Protein AF-A0A5B7J4C4-F1 (afdb_monomer_lite)

pLDDT: mean 91.64, std 13.77, range [42.47, 98.81]

Radius of gyration: 20.91 Å; chains: 1; bounding box: 54×43×61 Å

Secondary structure (DSSP, 8-state):
-GGG--S-HHHHHHHHHHHTT--PPPB---GGGS-GGGGGG--SB--S-HHHHHHHHHHHHHHHHHHHT-SEEEEEE-SPPPPPPP--TTTTSSHHHHHHHHHTT-TT--HHHHHHHHHHHHTT-EE------TT------EE-EEEEEE-SSS----HHHHHHHHHHT--EE-SS---SHHHHHHHHHHHHHHTT-------------SHHHHHHTSHHHHHHHHHH-

InterPro domains:
  IPR002587 Myo-inositol-1-phosphate synthase [PF07994] (1-128)
  IPR002587 Myo-inositol-1-phosphate synthase [PF07994] (141-179)
  IPR002587 Myo-inositol-1-phosphate synthase [PIRSF015578] (1-228)
  IPR002587 Myo-inositol-1-phosphate synthase [PTHR11510] (1-228)
  IPR013021 Myo-inositol-1-phosphate synthase, GAPDH-like [PF01658] (180-228)
  IPR036291 NAD(P)-binding domain superfamily [SSF51735] (1-179)

Sequence (229 aa):
MKRAKVLDYNLQVQLEPYMREIKPRPSIYFPEFIAANQADRADNVLQGTKQELVDKIRADIQDFKTTSGVDKVVVLWTANTERYTEVTEEVNGSMDALLASIKRNEKEISPSTLFAVASILEGQQAITTTTTTSTTSNTHPVFLQVTYINGSPQNTFVPGVIELAQKKKVYIAGDDFKSGQTKLKSVLVDFLVSAGIKPRSLVSYNHLGNNDGKNLNAPQTFRSKEVSE

Organism: Portunus trituberculatus (NCBI:txid210409)

Structure (mmCIF, N/CA/C/O backbone):
data_AF-A0A5B7J4C4-F1
#
_entry.id   AF-A0A5B7J4C4-F1
#
loop_
_atom_site.group_PDB
_atom_site.id
_atom_site.type_symbol
_atom_site.label_atom_id
_atom_site.label_alt_id
_atom_site.label_comp_id
_atom_site.label_asym_id
_atom_site.label_entity_id
_atom_site.label_seq_id
_atom_site.pdbx_PDB_ins_code
_atom_site.Cartn_x
_atom_site.Cartn_y
_atom_site.Cartn_z
_atom_site.occupancy
_atom_site.B_iso_or_equiv
_atom_site.auth_seq_id
_atom_site.auth_comp_id
_atom_site.auth_asym_id
_atom_site.auth_atom_id
_atom_site.pdbx_PDB_model_num
ATOM 1 N N . MET A 1 1 ? -15.042 -8.954 -9.109 1.00 95.00 1 MET A N 1
ATOM 2 C CA . MET A 1 1 ? -14.389 -9.741 -10.187 1.00 95.00 1 MET A CA 1
ATOM 3 C C . MET A 1 1 ? -14.638 -9.165 -11.584 1.00 95.00 1 MET A C 1
ATOM 5 O O . MET A 1 1 ? -13.661 -8.801 -12.222 1.00 95.00 1 MET A O 1
ATOM 9 N N . LYS A 1 2 ? -15.896 -8.976 -12.025 1.00 96.12 2 LYS A N 1
ATOM 10 C CA . LYS A 1 2 ? -16.260 -8.457 -13.369 1.00 96.12 2 LYS A CA 1
ATOM 11 C C . LYS A 1 2 ? -15.443 -7.246 -13.847 1.00 96.12 2 LYS A C 1
ATOM 13 O O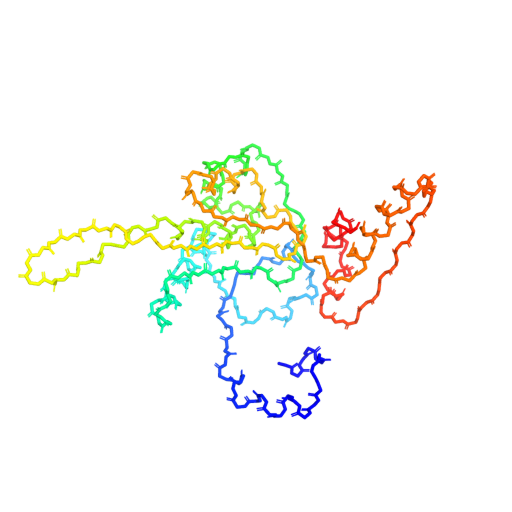 . LYS A 1 2 ? -14.892 -7.269 -14.941 1.00 96.12 2 LYS A O 1
ATOM 18 N N . ARG A 1 3 ? -15.297 -6.217 -13.000 1.00 96.25 3 ARG A N 1
ATOM 19 C CA . ARG A 1 3 ? -14.513 -5.001 -13.300 1.00 96.25 3 ARG A CA 1
ATOM 20 C C . ARG A 1 3 ? -13.039 -5.282 -13.618 1.00 96.25 3 ARG A C 1
ATOM 22 O O . ARG A 1 3 ? -12.462 -4.577 -14.433 1.00 96.25 3 ARG A O 1
ATOM 29 N N . ALA A 1 4 ? -12.435 -6.277 -12.967 1.00 96.69 4 ALA A N 1
ATOM 30 C CA . ALA A 1 4 ? -11.006 -6.560 -13.084 1.00 96.69 4 ALA A CA 1
ATOM 31 C C . ALA A 1 4 ? -10.648 -7.324 -14.368 1.00 96.69 4 ALA A C 1
ATOM 33 O O . ALA A 1 4 ? -9.517 -7.212 -14.822 1.00 96.69 4 ALA A O 1
ATOM 34 N N . LYS A 1 5 ? -11.596 -8.082 -14.947 1.00 97.12 5 LYS A N 1
ATOM 35 C CA . LYS A 1 5 ? -11.402 -8.880 -16.174 1.00 97.12 5 LYS A CA 1
ATOM 36 C C . LYS A 1 5 ? -10.162 -9.798 -16.140 1.00 97.12 5 LYS A C 1
ATOM 38 O O . LYS A 1 5 ? -9.494 -9.969 -17.149 1.00 97.12 5 LYS A O 1
ATOM 43 N N . VAL A 1 6 ? -9.861 -10.370 -14.971 1.00 97.38 6 VAL A N 1
ATOM 44 C CA . VAL A 1 6 ? -8.716 -11.281 -14.775 1.00 97.38 6 VAL A CA 1
ATOM 45 C C . VAL A 1 6 ? -9.118 -12.743 -14.962 1.00 97.38 6 VAL A C 1
ATOM 47 O O . VAL A 1 6 ? -8.427 -13.495 -15.634 1.00 97.38 6 VAL A O 1
ATOM 50 N N . LEU A 1 7 ? -10.230 -13.153 -14.350 1.00 97.69 7 LEU A N 1
ATOM 51 C CA . LEU A 1 7 ? -10.692 -14.540 -14.377 1.00 97.69 7 LEU A CA 1
ATOM 52 C C . LEU A 1 7 ? -11.563 -14.807 -15.603 1.00 97.69 7 LEU A C 1
ATOM 54 O O . LEU A 1 7 ? -12.324 -13.927 -16.020 1.00 97.69 7 LEU A O 1
ATOM 58 N N . ASP A 1 8 ? -11.513 -16.042 -16.103 1.00 97.81 8 ASP A N 1
ATOM 59 C CA . ASP A 1 8 ? -12.441 -16.531 -17.124 1.00 97.81 8 ASP A CA 1
ATOM 60 C C . ASP A 1 8 ? -13.906 -16.337 -16.696 1.00 97.81 8 ASP A C 1
AT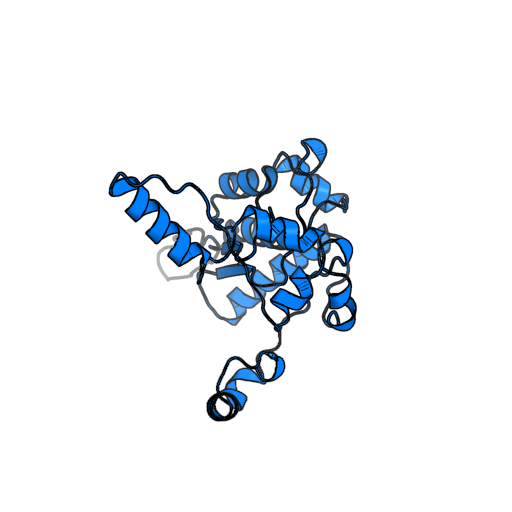OM 62 O O . ASP A 1 8 ? -14.240 -16.384 -15.507 1.00 97.81 8 ASP A O 1
ATOM 66 N N . TYR A 1 9 ? -14.789 -16.113 -17.670 1.00 97.94 9 TYR A N 1
ATOM 67 C CA . TYR A 1 9 ? -16.202 -15.853 -17.412 1.00 97.94 9 TYR A CA 1
ATOM 68 C C . TYR A 1 9 ? -16.878 -16.984 -16.628 1.00 97.94 9 TYR A C 1
ATOM 70 O O . TYR A 1 9 ? -17.575 -16.707 -15.649 1.00 97.94 9 TYR A O 1
ATOM 78 N N . ASN A 1 10 ? -16.639 -18.246 -16.995 1.00 98.19 10 ASN A N 1
ATOM 79 C CA . ASN A 1 10 ? -17.283 -19.382 -16.335 1.00 98.19 10 ASN A CA 1
ATOM 80 C C . ASN A 1 10 ? -16.836 -19.496 -14.877 1.00 98.19 10 ASN A C 1
ATOM 82 O O . ASN A 1 10 ? -17.653 -19.763 -13.997 1.00 98.19 10 ASN A O 1
ATOM 86 N N . LEU A 1 11 ? -15.561 -19.207 -14.600 1.00 98.38 11 LEU A N 1
ATOM 87 C CA . LEU A 1 11 ? -15.058 -19.157 -13.231 1.00 98.38 11 LEU A CA 1
ATOM 88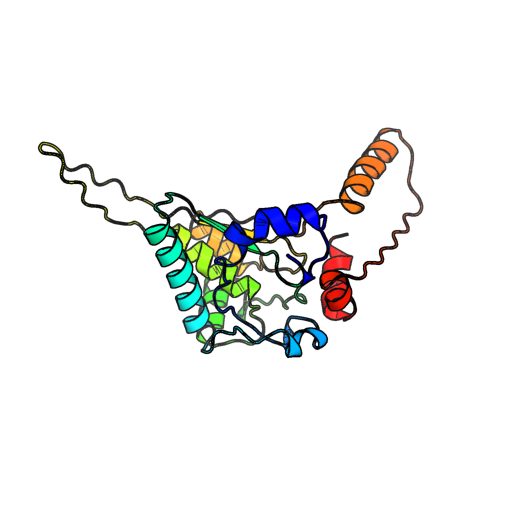 C C . LEU A 1 11 ? -15.697 -18.009 -12.436 1.00 98.38 11 LEU A C 1
ATOM 90 O O . LEU A 1 11 ? -16.037 -18.185 -11.269 1.00 98.38 11 LEU A O 1
ATOM 94 N N . GLN A 1 12 ? -15.926 -16.845 -13.054 1.00 98.25 12 GLN A N 1
ATOM 95 C CA . GLN A 1 12 ? -16.645 -15.752 -12.388 1.00 98.25 12 GLN A CA 1
ATOM 96 C C . GLN A 1 12 ? -18.084 -16.133 -12.022 1.00 98.25 12 GLN A C 1
ATOM 98 O O . GLN A 1 12 ? -18.548 -15.713 -10.965 1.00 98.25 12 GLN A O 1
ATOM 103 N N . VAL A 1 13 ? -18.777 -16.907 -12.868 1.00 98.00 13 VAL A N 1
ATOM 104 C CA . VAL A 1 13 ? -20.132 -17.412 -12.582 1.00 98.00 13 VAL A CA 1
ATOM 105 C C . VAL A 1 13 ? -20.106 -18.375 -11.398 1.00 98.00 13 VAL A C 1
ATOM 107 O O . VAL A 1 13 ? -20.895 -18.220 -10.473 1.00 98.00 13 VAL A O 1
ATOM 110 N N . GLN A 1 14 ? -19.161 -19.318 -11.385 1.00 98.31 14 GLN A N 1
ATOM 111 C CA . GLN A 1 14 ? -19.015 -20.282 -10.288 1.00 98.31 14 GLN A CA 1
ATOM 112 C C . GLN A 1 14 ? -18.680 -19.608 -8.949 1.00 98.31 14 GLN A C 1
ATOM 114 O O . GLN A 1 14 ? -19.158 -20.040 -7.904 1.00 98.31 14 GLN A O 1
ATOM 119 N N . LEU A 1 15 ? -17.877 -18.539 -8.972 1.00 98.06 15 LEU A N 1
ATOM 120 C CA . LEU A 1 15 ? -17.461 -17.816 -7.768 1.00 98.06 15 LEU A CA 1
ATOM 121 C C . LEU A 1 15 ? -18.455 -16.735 -7.312 1.00 98.06 15 LEU A C 1
ATOM 123 O O . LEU A 1 15 ? -18.284 -16.182 -6.225 1.00 98.06 15 LEU A O 1
ATOM 127 N N . GLU A 1 16 ? -19.474 -16.403 -8.109 1.00 97.38 16 GLU A N 1
ATOM 128 C CA . GLU A 1 16 ? -20.438 -15.340 -7.785 1.00 97.38 16 GLU A CA 1
ATOM 129 C C . GLU A 1 16 ? -21.107 -15.524 -6.411 1.00 97.38 16 GLU A C 1
ATOM 131 O O . GLU A 1 16 ? -21.051 -14.564 -5.629 1.00 97.38 16 GLU A O 1
ATOM 136 N N . PRO A 1 17 ? -21.614 -16.723 -6.044 1.00 97.88 17 PRO A N 1
ATOM 137 C CA . PRO A 1 17 ? -22.318 -16.911 -4.776 1.00 97.88 17 PRO A CA 1
ATOM 138 C C . PRO A 1 17 ? -21.431 -16.659 -3.552 1.00 97.88 17 PRO A C 1
ATOM 140 O O . PRO A 1 17 ? -21.921 -16.233 -2.512 1.00 97.88 17 PRO A O 1
ATOM 143 N N . TYR A 1 18 ? -20.123 -16.893 -3.684 1.00 97.06 18 TYR A N 1
ATOM 144 C CA . TYR A 1 18 ? -19.148 -16.731 -2.605 1.00 97.06 18 TYR A CA 1
ATOM 145 C C . TYR A 1 18 ? -18.626 -15.296 -2.495 1.00 97.06 18 TYR A C 1
ATOM 147 O O . TYR A 1 18 ? -18.287 -14.833 -1.410 1.00 97.06 18 TYR A O 1
ATOM 155 N N . MET A 1 19 ? -18.540 -14.581 -3.619 1.00 97.12 19 MET A N 1
ATOM 156 C CA . MET A 1 19 ? -17.857 -13.285 -3.689 1.00 97.12 19 MET A CA 1
ATOM 157 C C . MET A 1 19 ? -18.802 -12.094 -3.534 1.00 97.12 19 MET A C 1
ATOM 159 O O . MET A 1 19 ? -18.344 -11.006 -3.187 1.00 97.12 19 MET A O 1
ATOM 163 N N . ARG A 1 20 ? -20.104 -12.260 -3.806 1.00 95.81 20 ARG A N 1
ATOM 164 C CA . ARG A 1 20 ? -21.078 -11.153 -3.766 1.00 95.81 20 ARG A CA 1
ATOM 165 C C . ARG A 1 20 ? -21.291 -10.573 -2.362 1.00 95.81 20 ARG A C 1
ATOM 167 O O . ARG A 1 20 ? -21.568 -9.383 -2.234 1.00 95.81 20 ARG A O 1
ATOM 174 N N . GLU A 1 21 ? -21.125 -11.401 -1.331 1.00 95.88 21 GLU A N 1
ATOM 175 C CA . GLU A 1 21 ? -21.291 -11.001 0.073 1.00 95.88 21 GLU A CA 1
ATOM 176 C C . GLU A 1 21 ? -20.038 -10.302 0.630 1.00 95.88 21 GLU A C 1
ATOM 178 O O . GLU A 1 21 ? -20.107 -9.591 1.631 1.00 95.88 21 GLU A O 1
ATOM 183 N N . ILE A 1 22 ? -18.885 -10.449 -0.035 1.00 95.81 22 ILE A N 1
ATOM 184 C CA . ILE A 1 22 ? -17.617 -9.860 0.405 1.00 95.81 22 ILE A CA 1
ATOM 185 C C . ILE A 1 22 ? -17.563 -8.396 -0.039 1.00 95.81 22 ILE A C 1
ATOM 187 O O . ILE A 1 22 ? -17.181 -8.069 -1.167 1.00 95.81 22 ILE A O 1
ATOM 191 N N . LYS A 1 23 ? -17.944 -7.497 0.871 1.00 96.50 23 LYS A N 1
ATOM 192 C CA . LYS A 1 23 ? -17.933 -6.046 0.652 1.00 96.50 23 LYS A CA 1
ATOM 193 C C . LYS A 1 23 ? -16.756 -5.394 1.388 1.00 96.50 23 LYS A C 1
ATOM 195 O O . LYS A 1 23 ? -16.613 -5.613 2.590 1.00 96.50 23 LYS A O 1
ATOM 200 N N . PRO A 1 24 ? -15.917 -4.591 0.706 1.00 97.69 24 PRO A N 1
ATOM 201 C CA . PRO A 1 24 ? -14.853 -3.843 1.369 1.00 97.69 24 PRO A CA 1
ATOM 202 C C . PRO A 1 24 ? -15.406 -2.856 2.401 1.00 97.69 24 PRO A C 1
ATOM 204 O O . PRO A 1 24 ? -16.414 -2.190 2.149 1.00 97.69 24 PRO A O 1
ATOM 207 N N . ARG A 1 25 ? -14.708 -2.715 3.530 1.00 97.88 25 ARG A N 1
ATOM 208 C CA . ARG A 1 25 ? -14.964 -1.632 4.488 1.00 97.88 25 ARG A CA 1
ATOM 209 C C . ARG A 1 25 ? -14.646 -0.267 3.859 1.00 97.88 25 ARG A C 1
ATOM 211 O O . ARG A 1 25 ? -13.824 -0.218 2.936 1.00 97.88 25 ARG A O 1
ATOM 218 N N . PRO A 1 26 ? -15.272 0.824 4.336 1.00 98.44 26 PRO A N 1
ATOM 219 C CA . PRO A 1 26 ? -14.847 2.173 3.982 1.00 98.44 26 PRO A CA 1
ATOM 220 C C . PRO A 1 26 ? -13.360 2.377 4.292 1.00 98.44 26 PRO A C 1
ATOM 222 O O . PRO A 1 26 ? -12.840 1.798 5.243 1.00 98.44 26 PRO A O 1
ATOM 225 N N . SER A 1 27 ? -12.669 3.185 3.489 1.00 98.50 27 SER A N 1
ATOM 226 C CA . SER A 1 27 ? -11.219 3.377 3.614 1.00 98.50 27 SER A CA 1
ATOM 227 C C . SER A 1 27 ? -10.817 4.848 3.643 1.00 98.50 27 SER A C 1
ATOM 229 O O . SER A 1 27 ? -11.630 5.742 3.421 1.00 98.50 27 SER A O 1
ATOM 231 N N . ILE A 1 28 ? -9.546 5.103 3.936 1.00 98.56 28 ILE A N 1
ATOM 232 C CA . ILE A 1 28 ? -8.968 6.445 3.958 1.00 98.56 28 ILE A CA 1
ATOM 233 C C . ILE A 1 28 ? -8.701 6.886 2.517 1.00 98.56 28 ILE A C 1
ATOM 235 O O . ILE A 1 28 ? -8.057 6.165 1.755 1.00 98.56 28 ILE A O 1
ATOM 239 N N . TYR A 1 29 ? -9.159 8.082 2.153 1.00 98.25 29 TYR A N 1
ATOM 240 C CA . TYR A 1 29 ? -8.915 8.661 0.836 1.00 98.25 29 TYR A CA 1
ATOM 241 C C . TYR A 1 29 ? -8.410 10.096 0.962 1.00 98.25 29 TYR A C 1
ATOM 243 O O . TYR A 1 29 ? -9.155 10.988 1.361 1.00 98.25 29 TYR A O 1
ATOM 251 N N . PHE A 1 30 ? -7.146 10.301 0.589 1.00 98.12 30 PHE A N 1
ATOM 252 C CA . PHE A 1 30 ? -6.518 11.614 0.449 1.00 98.12 30 PHE A CA 1
ATOM 253 C C . PHE A 1 30 ? -6.198 11.831 -1.042 1.00 98.12 30 PHE A C 1
ATOM 255 O O . PHE A 1 30 ? -5.289 11.174 -1.564 1.00 98.12 30 PHE A O 1
ATOM 262 N N . PRO A 1 31 ? -6.971 12.671 -1.763 1.00 96.56 31 PRO A N 1
ATOM 263 C CA . PRO A 1 31 ? -6.853 12.836 -3.214 1.00 96.56 31 PRO A CA 1
ATOM 264 C C . PRO A 1 31 ? -5.444 13.188 -3.696 1.00 96.56 31 PRO A C 1
ATOM 266 O O . PRO A 1 31 ? -5.048 12.781 -4.783 1.00 96.56 31 PRO A O 1
ATOM 269 N N . GLU A 1 32 ? -4.682 13.919 -2.886 1.00 96.19 32 GLU A N 1
ATOM 270 C CA . GLU A 1 32 ? -3.338 14.406 -3.188 1.00 96.19 32 GLU A CA 1
ATOM 271 C C . GLU A 1 32 ? -2.256 13.316 -3.216 1.00 96.19 32 GLU A C 1
ATOM 273 O O . GLU A 1 32 ? -1.126 13.595 -3.622 1.00 96.19 32 GLU A O 1
ATOM 278 N N . PHE A 1 33 ? -2.568 12.093 -2.771 1.00 97.44 33 PHE A N 1
ATOM 279 C CA . PHE A 1 33 ? -1.610 10.986 -2.747 1.00 97.44 33 PHE A CA 1
ATOM 280 C C . PHE A 1 33 ? -1.696 10.066 -3.962 1.00 97.44 33 PHE A C 1
ATOM 282 O O . PHE A 1 33 ? -0.737 9.349 -4.224 1.00 97.44 33 PHE A O 1
ATOM 289 N N . ILE A 1 34 ? -2.790 10.089 -4.725 1.00 96.62 34 ILE A N 1
ATOM 290 C CA . ILE A 1 34 ? -2.989 9.213 -5.889 1.00 96.62 34 ILE A CA 1
ATOM 291 C C . ILE A 1 34 ? -3.378 10.024 -7.129 1.00 96.62 34 ILE A C 1
ATOM 293 O O . ILE A 1 34 ? -3.547 11.239 -7.079 1.00 96.62 34 ILE A O 1
ATOM 297 N N . ALA A 1 35 ? -3.525 9.363 -8.277 1.00 94.88 35 ALA A N 1
ATOM 298 C CA . ALA A 1 35 ? -3.934 10.051 -9.493 1.00 94.88 35 ALA A CA 1
ATOM 299 C C . ALA A 1 35 ? -5.345 10.660 -9.356 1.00 94.88 35 ALA A C 1
ATOM 301 O O . ALA A 1 35 ? -6.293 9.981 -8.961 1.00 94.88 35 ALA A O 1
ATOM 302 N N . ALA A 1 36 ? -5.521 11.915 -9.787 1.00 92.88 36 ALA A N 1
ATOM 303 C CA . ALA A 1 36 ? -6.816 12.611 -9.744 1.00 92.88 36 ALA A CA 1
ATOM 304 C C . ALA A 1 36 ? -7.942 11.857 -10.484 1.00 92.88 36 ALA A C 1
ATOM 306 O O . ALA A 1 36 ? -9.113 11.957 -10.134 1.00 92.88 36 ALA A O 1
ATOM 307 N N . ASN A 1 37 ? -7.586 11.026 -11.469 1.00 91.56 37 ASN A N 1
ATOM 308 C CA . ASN A 1 37 ? -8.514 10.185 -12.232 1.00 91.56 37 ASN A CA 1
ATOM 309 C C . ASN A 1 37 ? -9.136 9.013 -11.435 1.00 91.56 37 ASN A C 1
ATOM 311 O O . ASN A 1 37 ? -9.863 8.196 -12.016 1.00 91.56 37 ASN A O 1
ATOM 315 N N . GLN A 1 38 ? -8.827 8.916 -10.137 1.00 94.94 38 GLN A N 1
ATOM 316 C CA . GLN A 1 38 ? -9.433 7.987 -9.186 1.00 94.94 38 GLN A CA 1
ATOM 317 C C . GLN A 1 38 ? -10.612 8.604 -8.411 1.00 94.94 38 GLN A C 1
ATOM 319 O O . GLN A 1 38 ? -11.317 7.854 -7.742 1.00 94.94 38 GLN A O 1
ATOM 324 N N . ALA A 1 39 ? -10.854 9.919 -8.509 1.00 93.75 39 ALA A N 1
ATOM 325 C CA . ALA A 1 39 ? -11.886 10.618 -7.733 1.00 93.75 39 ALA A CA 1
ATOM 326 C C . ALA A 1 39 ? -13.284 9.991 -7.885 1.00 93.75 39 ALA A C 1
ATOM 328 O O . ALA A 1 39 ? -13.915 9.654 -6.888 1.00 93.75 39 ALA A O 1
ATOM 329 N N . ASP A 1 40 ? -13.714 9.707 -9.120 1.00 95.06 40 ASP A N 1
ATOM 330 C CA . ASP A 1 40 ? -15.034 9.114 -9.407 1.00 95.06 40 ASP A CA 1
ATOM 331 C C . ASP A 1 40 ? -15.225 7.704 -8.817 1.00 95.06 40 ASP A C 1
ATOM 333 O O . ASP A 1 40 ? -16.332 7.171 -8.803 1.00 95.06 40 ASP A O 1
ATOM 337 N N . ARG A 1 41 ? -14.139 7.056 -8.372 1.00 95.56 41 ARG A N 1
ATOM 338 C CA . ARG A 1 41 ? -14.168 5.722 -7.759 1.00 95.56 41 ARG A CA 1
ATOM 339 C C . ARG A 1 41 ? -14.312 5.776 -6.234 1.00 95.56 41 ARG A C 1
ATOM 341 O O . ARG A 1 41 ? -14.597 4.742 -5.633 1.00 95.56 41 ARG A O 1
ATOM 348 N N . ALA A 1 42 ? -14.067 6.922 -5.606 1.00 95.94 42 ALA A N 1
ATOM 349 C CA . ALA A 1 42 ? -14.039 7.060 -4.156 1.00 95.94 42 ALA A CA 1
ATOM 350 C C . ALA A 1 42 ? -15.453 7.285 -3.582 1.00 95.94 42 ALA A C 1
ATOM 352 O O . ALA A 1 42 ? -15.815 8.398 -3.215 1.00 95.94 42 ALA A O 1
ATOM 353 N N . ASP A 1 43 ? -16.249 6.216 -3.494 1.00 96.94 43 ASP A N 1
ATOM 354 C CA . ASP A 1 43 ? -17.620 6.222 -2.948 1.00 96.94 43 ASP A CA 1
ATOM 355 C C . ASP A 1 43 ? -17.741 5.591 -1.544 1.00 96.94 43 ASP A C 1
ATOM 357 O O . ASP A 1 43 ? -18.804 5.635 -0.927 1.00 96.94 43 ASP A O 1
ATOM 361 N N . ASN A 1 44 ? -16.650 5.025 -1.019 1.00 97.81 44 ASN A N 1
ATOM 362 C CA . ASN A 1 44 ? -16.618 4.274 0.237 1.00 97.81 44 ASN A CA 1
ATOM 363 C C . ASN A 1 44 ? -15.491 4.783 1.152 1.00 97.81 44 ASN A C 1
ATOM 365 O O . ASN A 1 44 ? -14.452 4.135 1.311 1.00 97.81 44 ASN A O 1
ATOM 369 N N . VAL A 1 45 ? -15.672 5.989 1.697 1.00 98.19 45 VAL A N 1
ATOM 370 C CA . VAL A 1 45 ? -14.600 6.784 2.319 1.00 98.19 45 VAL A CA 1
ATOM 371 C C . VAL A 1 45 ? -14.890 7.092 3.790 1.00 98.19 45 VAL A C 1
ATOM 373 O O . VAL A 1 45 ? -15.984 7.535 4.139 1.00 98.19 45 VAL A O 1
ATOM 376 N N . LEU A 1 46 ? -13.886 6.897 4.647 1.00 97.81 46 LEU A N 1
ATOM 377 C CA . LEU A 1 46 ? -13.885 7.326 6.046 1.00 97.81 46 LEU A CA 1
ATOM 378 C C . LEU A 1 46 ? -13.639 8.836 6.154 1.00 97.81 46 LEU A C 1
ATOM 380 O O . LEU A 1 46 ? -12.855 9.407 5.402 1.00 97.81 46 LEU A O 1
ATOM 384 N N . GLN A 1 47 ? -14.278 9.465 7.136 1.00 96.75 47 GLN A N 1
ATOM 385 C CA . GLN A 1 47 ? -14.145 10.892 7.430 1.00 96.75 47 GLN A CA 1
ATOM 386 C C . GLN A 1 47 ? -13.542 11.084 8.823 1.00 96.75 47 GLN A C 1
ATOM 388 O O . GLN A 1 47 ? -13.770 10.261 9.711 1.00 96.75 47 GLN A O 1
ATOM 393 N N . GLY A 1 48 ? -12.804 12.177 9.010 1.00 97.31 48 GLY A N 1
ATOM 394 C CA . GLY A 1 48 ? -12.198 12.544 10.289 1.00 97.31 48 GLY A CA 1
ATOM 395 C C . GLY A 1 48 ? -10.759 13.030 10.151 1.00 97.31 48 GLY A C 1
ATOM 396 O O . GLY A 1 48 ? -10.186 13.081 9.061 1.00 97.31 48 GLY A O 1
ATOM 397 N N . THR A 1 49 ? -10.178 13.392 11.286 1.00 98.56 49 THR A N 1
ATOM 398 C CA . THR A 1 49 ? -8.753 13.697 11.434 1.00 98.56 49 THR A CA 1
ATOM 399 C C . THR A 1 49 ? -7.900 12.442 11.244 1.00 98.56 49 THR A C 1
ATOM 401 O O . THR A 1 49 ? -8.358 11.320 11.452 1.00 98.56 49 THR A O 1
ATOM 404 N N . LYS A 1 50 ? -6.617 12.600 10.911 1.00 98.62 50 LYS A N 1
ATOM 405 C CA . LYS A 1 50 ? -5.683 11.475 10.739 1.00 98.62 50 LYS A CA 1
ATOM 406 C C . LYS A 1 50 ? -5.598 10.585 11.979 1.00 98.62 50 LYS A C 1
ATOM 408 O O . LYS A 1 50 ? -5.494 9.371 11.833 1.00 98.62 50 LYS A O 1
ATOM 413 N N . GLN A 1 51 ? -5.702 11.163 13.177 1.00 98.62 51 GLN A N 1
ATOM 414 C CA . GLN A 1 51 ? -5.767 10.394 14.419 1.00 98.62 51 GLN A CA 1
ATOM 415 C C . GLN A 1 51 ? -7.043 9.540 14.494 1.00 98.62 51 GLN A C 1
ATOM 417 O O . GLN A 1 51 ? -6.948 8.337 14.721 1.00 98.62 51 GLN A O 1
ATOM 422 N N . GLU A 1 52 ? -8.217 10.122 14.228 1.00 98.69 52 GLU A N 1
ATOM 423 C CA . GLU A 1 52 ? -9.483 9.372 14.200 1.00 98.69 52 GLU A CA 1
ATOM 424 C C . GLU A 1 52 ? -9.462 8.268 13.140 1.00 98.69 52 GLU A C 1
ATOM 426 O O . GLU A 1 52 ? -9.937 7.163 13.388 1.00 98.69 52 GLU A O 1
ATOM 431 N N . LEU A 1 53 ? -8.871 8.537 11.974 1.00 98.75 53 LEU A N 1
ATOM 432 C CA . LEU A 1 53 ? -8.727 7.556 10.903 1.00 98.75 53 LEU A CA 1
ATOM 433 C C . LEU A 1 53 ? -7.823 6.388 11.318 1.00 98.75 53 LEU A C 1
ATOM 435 O O . LEU A 1 53 ? -8.192 5.239 11.085 1.00 98.75 53 LEU A O 1
ATOM 439 N N . VAL A 1 54 ? -6.693 6.647 11.989 1.00 98.62 54 VAL A N 1
ATOM 440 C CA . VAL A 1 54 ? -5.858 5.585 12.583 1.00 98.62 54 VAL A CA 1
ATOM 441 C C . VAL A 1 54 ? -6.678 4.755 13.562 1.00 98.62 54 VAL A C 1
ATOM 443 O O . VAL A 1 54 ? -6.684 3.531 13.461 1.00 98.62 54 VAL A O 1
ATOM 446 N N . ASP A 1 55 ? -7.415 5.395 14.467 1.00 98.31 55 ASP A N 1
ATOM 447 C CA . ASP A 1 55 ? -8.211 4.685 15.469 1.00 98.31 55 ASP A CA 1
ATOM 448 C C . ASP A 1 55 ? -9.354 3.866 14.841 1.00 98.31 55 ASP A C 1
ATOM 450 O O . ASP A 1 55 ? -9.653 2.769 15.319 1.00 98.31 55 ASP A O 1
ATOM 454 N N . LYS A 1 56 ? -9.931 4.316 13.717 1.00 98.56 56 LYS A N 1
ATOM 455 C CA . LYS A 1 56 ? -10.882 3.517 12.926 1.00 98.56 56 LYS A CA 1
ATOM 456 C C . LYS A 1 56 ? -10.236 2.277 12.311 1.00 98.56 56 LYS A C 1
ATOM 458 O O . LYS A 1 56 ? -10.793 1.194 12.461 1.00 98.56 56 LYS A O 1
ATOM 463 N N . ILE A 1 57 ? -9.057 2.396 11.695 1.00 98.38 57 ILE A N 1
ATOM 464 C CA . ILE A 1 57 ? -8.353 1.228 11.134 1.00 98.38 57 ILE A CA 1
ATOM 465 C C . ILE A 1 57 ? -7.956 0.238 12.235 1.00 98.38 57 ILE A C 1
ATOM 467 O O . ILE A 1 57 ? -8.071 -0.974 12.055 1.00 98.38 57 ILE A O 1
ATOM 471 N N . ARG A 1 58 ? -7.543 0.736 13.404 1.00 97.25 58 ARG A N 1
ATOM 472 C CA . ARG A 1 58 ? -7.266 -0.104 14.577 1.00 97.25 58 ARG A CA 1
ATOM 473 C C . ARG A 1 58 ? -8.511 -0.874 15.022 1.00 97.25 58 ARG A C 1
ATOM 475 O O . ARG A 1 58 ? -8.433 -2.085 15.222 1.00 97.25 58 ARG A O 1
ATOM 482 N N . ALA A 1 59 ? -9.659 -0.200 15.109 1.00 96.56 59 ALA A N 1
ATOM 483 C CA . ALA A 1 59 ? -10.933 -0.839 15.433 1.00 96.56 59 ALA A CA 1
ATOM 484 C C . ALA A 1 59 ? -11.342 -1.888 14.383 1.00 96.56 59 ALA A C 1
ATOM 486 O O . ALA A 1 59 ? -11.788 -2.971 14.752 1.00 96.56 59 ALA A O 1
ATOM 487 N N . ASP A 1 60 ? -11.130 -1.620 13.091 1.00 97.81 60 ASP A N 1
ATOM 488 C CA . ASP A 1 60 ? -11.407 -2.586 12.021 1.00 97.81 60 ASP A CA 1
ATOM 489 C C . ASP A 1 60 ? -10.538 -3.850 12.126 1.00 97.81 60 ASP A C 1
ATOM 491 O O . ASP A 1 60 ? -11.035 -4.957 11.911 1.00 97.81 60 ASP A O 1
ATOM 495 N N . ILE A 1 61 ? -9.257 -3.711 12.491 1.00 96.19 61 ILE A N 1
ATOM 496 C CA . ILE A 1 61 ? -8.352 -4.849 12.727 1.00 96.19 61 ILE A CA 1
ATOM 497 C C . ILE A 1 61 ? -8.839 -5.691 13.916 1.00 96.19 61 ILE A C 1
ATOM 499 O O . ILE A 1 61 ? -8.874 -6.923 13.830 1.00 96.19 61 ILE A O 1
ATOM 503 N N . GLN A 1 62 ? -9.236 -5.043 15.014 1.00 93.25 62 GLN A N 1
ATOM 504 C CA . GLN A 1 62 ? -9.750 -5.717 16.212 1.00 93.25 62 GLN A CA 1
ATOM 505 C C . GLN A 1 62 ? -11.070 -6.444 15.943 1.00 93.25 62 GLN A C 1
ATOM 507 O O . GLN A 1 62 ? -11.238 -7.602 16.338 1.00 93.25 62 GLN A O 1
ATOM 512 N N . ASP A 1 63 ? -11.990 -5.779 15.247 1.00 95.44 63 ASP A N 1
ATOM 513 C CA . ASP A 1 63 ? -13.281 -6.338 14.862 1.00 95.44 63 ASP A CA 1
ATOM 514 C C . ASP A 1 63 ? -13.098 -7.538 13.925 1.00 95.44 63 ASP A C 1
ATOM 516 O O . ASP A 1 63 ? -13.647 -8.611 14.181 1.00 95.44 63 ASP A O 1
ATOM 520 N N . PHE A 1 64 ? -12.243 -7.424 12.899 1.00 95.19 64 PHE A N 1
ATOM 521 C CA . PHE A 1 64 ? -11.917 -8.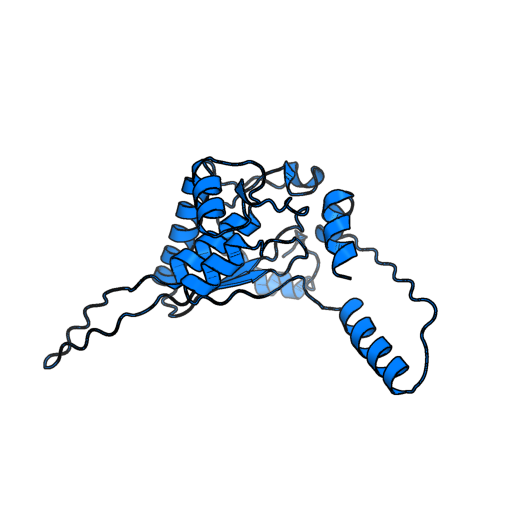550 12.019 1.00 95.19 64 PHE A CA 1
ATOM 522 C C . PHE A 1 64 ? -11.349 -9.736 12.799 1.00 95.19 64 PHE A C 1
ATOM 524 O O . PHE A 1 64 ? -11.781 -10.872 12.597 1.00 95.19 64 PHE A O 1
ATOM 531 N N . LYS A 1 65 ? -10.407 -9.495 13.717 1.00 89.69 65 LYS A N 1
ATOM 532 C CA . LYS A 1 65 ? -9.825 -10.570 14.524 1.00 89.69 65 LYS A CA 1
ATOM 533 C C . LYS A 1 65 ? -10.883 -11.266 15.382 1.00 89.69 65 LYS A C 1
ATOM 535 O O . LYS A 1 65 ? -10.952 -12.492 15.394 1.00 89.69 65 LYS A O 1
ATOM 540 N N . THR A 1 66 ? -11.719 -10.485 16.063 1.00 91.44 66 THR A N 1
ATOM 541 C CA . THR A 1 66 ? -12.753 -11.000 16.973 1.00 91.44 66 THR A CA 1
ATOM 542 C C . THR A 1 66 ? -13.810 -11.801 16.220 1.00 91.44 66 THR A C 1
ATOM 544 O O . THR A 1 66 ? -14.172 -12.896 16.639 1.00 91.44 66 THR A O 1
ATOM 547 N N . THR A 1 67 ? -14.278 -11.282 15.085 1.00 93.88 67 THR A N 1
ATOM 548 C CA . THR A 1 67 ? -15.334 -11.916 14.281 1.00 93.88 67 THR A CA 1
ATOM 549 C C . THR A 1 67 ? -14.857 -13.156 13.529 1.00 93.88 67 THR A C 1
ATOM 551 O O . THR A 1 67 ? -15.638 -14.085 13.339 1.00 93.88 67 THR A O 1
ATOM 554 N N . SER A 1 68 ? -13.586 -13.202 13.118 1.00 93.19 68 SER A N 1
ATOM 555 C CA . SER A 1 68 ? -13.006 -14.363 12.426 1.00 93.19 68 SER A CA 1
ATOM 556 C C . SER A 1 68 ? -12.423 -15.423 13.365 1.00 93.19 68 SER A C 1
ATOM 558 O O . SER A 1 68 ? -12.245 -16.565 12.945 1.00 93.19 68 SER A O 1
ATOM 560 N N . GLY A 1 69 ? -12.112 -15.066 14.615 1.00 88.88 69 GLY A N 1
ATOM 561 C CA . GLY A 1 69 ? -11.493 -15.965 15.592 1.00 88.88 69 GLY A CA 1
ATOM 562 C C . GLY A 1 69 ? -10.026 -16.297 15.301 1.00 88.88 69 GLY A C 1
ATOM 563 O O . GLY A 1 69 ? -9.512 -17.279 15.829 1.00 88.88 69 GLY A O 1
ATOM 564 N N . VAL A 1 70 ? -9.345 -15.521 14.450 1.00 90.19 70 VAL A N 1
ATOM 565 C CA . VAL A 1 70 ? -7.935 -15.764 14.104 1.00 90.19 70 VAL A CA 1
ATOM 566 C C . VAL A 1 70 ? -6.985 -15.257 15.187 1.00 90.19 70 VAL A C 1
ATOM 568 O O . VAL A 1 70 ? -7.184 -14.195 15.773 1.00 90.19 70 VAL A O 1
ATOM 571 N N . ASP A 1 71 ? -5.874 -15.960 15.397 1.00 84.88 71 ASP A N 1
ATOM 572 C CA . ASP A 1 71 ? -4.850 -15.530 16.360 1.00 84.88 71 ASP A CA 1
ATOM 573 C C . ASP A 1 71 ? -3.943 -14.420 15.813 1.00 84.88 71 ASP A C 1
ATOM 575 O O . ASP A 1 71 ? -3.461 -13.562 16.564 1.00 84.88 71 ASP A O 1
ATOM 579 N N . LYS A 1 72 ? -3.719 -14.437 14.495 1.00 90.12 72 LYS A N 1
ATOM 580 C CA . LYS A 1 72 ? -2.757 -13.593 13.779 1.00 90.12 72 LYS A CA 1
ATOM 581 C C . LYS A 1 72 ? -3.430 -12.876 12.622 1.00 90.12 72 LYS A C 1
ATOM 583 O O . LYS A 1 72 ? -4.255 -13.463 11.925 1.00 90.12 72 LYS A O 1
ATOM 588 N N . VAL A 1 73 ? -3.022 -11.634 12.386 1.00 94.81 73 VAL A N 1
ATOM 589 C CA . VAL A 1 73 ? -3.531 -10.808 11.288 1.00 94.81 73 VAL A CA 1
ATOM 590 C C . VAL A 1 73 ? -2.362 -10.310 10.444 1.00 94.81 73 VAL A C 1
ATOM 592 O O . VAL A 1 73 ? -1.318 -9.917 10.961 1.00 94.81 73 VAL A O 1
ATOM 595 N N . VAL A 1 74 ? -2.541 -10.312 9.127 1.00 96.69 74 VAL A N 1
ATOM 596 C CA . VAL A 1 74 ? -1.627 -9.656 8.190 1.00 96.69 74 VAL A CA 1
ATOM 597 C C . VAL A 1 74 ? -2.417 -8.596 7.443 1.00 96.69 74 VAL A C 1
ATOM 599 O O . VAL A 1 74 ? -3.417 -8.902 6.797 1.00 96.69 74 VAL A O 1
ATOM 602 N N . VAL A 1 75 ? -1.962 -7.354 7.540 1.00 98.25 75 VAL A N 1
ATOM 603 C CA . VAL A 1 75 ? -2.464 -6.228 6.761 1.00 98.25 75 VAL A CA 1
ATOM 604 C C . VAL A 1 75 ? -1.548 -6.067 5.558 1.00 98.25 75 VAL A C 1
ATOM 606 O O . VAL A 1 75 ? -0.337 -5.930 5.708 1.00 98.25 75 VAL A O 1
ATOM 609 N N . LEU A 1 76 ? -2.116 -6.112 4.358 1.00 98.50 76 LEU A N 1
ATOM 610 C CA . LEU A 1 76 ? -1.363 -6.000 3.116 1.00 98.50 76 LEU A CA 1
ATOM 611 C C . LEU A 1 76 ? -1.915 -4.851 2.278 1.00 98.50 76 LEU A C 1
ATOM 613 O O . LEU A 1 76 ? -3.095 -4.833 1.921 1.00 98.50 76 LEU A O 1
ATOM 617 N N . TRP A 1 77 ? -1.046 -3.907 1.939 1.00 98.69 77 TRP A N 1
ATOM 618 C CA . TRP A 1 77 ? -1.362 -2.830 1.021 1.00 98.69 77 TRP A CA 1
ATOM 619 C C . TRP A 1 77 ? -1.268 -3.326 -0.421 1.00 98.69 77 TRP A C 1
ATOM 621 O O . TRP A 1 77 ? -0.187 -3.607 -0.930 1.00 98.69 77 TRP A O 1
ATOM 631 N N . THR A 1 78 ? -2.421 -3.423 -1.078 1.00 97.81 78 THR A N 1
ATOM 632 C CA . THR A 1 78 ? -2.559 -3.715 -2.517 1.00 97.81 78 THR A CA 1
ATOM 633 C C . THR A 1 78 ? -3.475 -2.689 -3.197 1.00 97.81 78 THR A C 1
ATOM 635 O O . THR A 1 78 ? -4.190 -3.004 -4.154 1.00 97.81 78 THR A O 1
ATOM 638 N N . ALA A 1 79 ? -3.523 -1.473 -2.649 1.00 97.62 79 ALA A N 1
ATOM 639 C CA . ALA A 1 79 ? -4.302 -0.376 -3.204 1.00 97.62 79 ALA A CA 1
ATOM 640 C C . ALA A 1 79 ? -3.535 0.315 -4.346 1.00 97.62 79 ALA A C 1
ATOM 642 O O . ALA A 1 79 ? -2.537 -0.192 -4.854 1.00 97.62 79 ALA A O 1
ATOM 643 N N . ASN A 1 80 ? -4.038 1.463 -4.789 1.00 97.56 80 ASN A N 1
ATOM 644 C CA . ASN A 1 80 ? -3.352 2.290 -5.771 1.00 97.56 80 ASN A CA 1
ATOM 645 C C . ASN A 1 80 ? -1.959 2.703 -5.266 1.00 97.56 80 ASN A C 1
ATOM 647 O O . ASN A 1 80 ? -1.794 3.015 -4.088 1.00 97.56 80 ASN A O 1
ATOM 651 N N . THR A 1 81 ? -0.989 2.762 -6.180 1.00 97.38 81 THR A N 1
ATOM 652 C CA . THR A 1 81 ? 0.312 3.387 -5.923 1.00 97.38 81 THR A CA 1
ATOM 653 C C . THR A 1 81 ? 0.119 4.848 -5.544 1.00 97.38 81 THR A C 1
ATOM 655 O O . THR A 1 81 ? -0.501 5.606 -6.301 1.00 97.38 81 THR A O 1
ATOM 658 N N . GLU A 1 82 ? 0.664 5.228 -4.394 1.00 98.31 82 GLU A N 1
ATOM 659 C CA . GLU A 1 82 ? 0.714 6.616 -3.948 1.00 98.31 82 GLU A CA 1
ATOM 660 C C . GLU A 1 82 ? 1.972 7.310 -4.490 1.00 98.31 82 GLU A C 1
ATOM 662 O O . GLU A 1 82 ? 2.943 6.651 -4.864 1.00 98.31 82 GLU A O 1
ATOM 667 N N . ARG A 1 83 ? 1.979 8.645 -4.523 1.00 97.50 83 ARG A N 1
ATOM 668 C CA . ARG A 1 83 ? 3.229 9.411 -4.637 1.00 97.50 83 ARG A CA 1
ATOM 669 C C . ARG A 1 83 ? 4.075 9.218 -3.377 1.00 97.50 83 ARG A C 1
ATOM 671 O O . ARG A 1 83 ? 3.552 8.886 -2.314 1.00 97.50 83 ARG A O 1
ATOM 678 N N . TYR A 1 84 ? 5.364 9.527 -3.467 1.00 97.19 84 TYR A N 1
ATOM 679 C CA . TYR A 1 84 ? 6.210 9.568 -2.274 1.00 97.19 84 TYR A CA 1
ATOM 680 C C . TYR A 1 84 ? 5.809 10.706 -1.338 1.00 97.19 84 TYR A C 1
ATOM 682 O O . TYR A 1 84 ? 5.421 11.786 -1.798 1.00 97.19 84 TYR A O 1
ATOM 690 N N . THR A 1 85 ? 5.957 10.460 -0.038 1.00 96.94 85 THR A N 1
ATOM 691 C CA . THR A 1 85 ? 5.990 11.503 0.987 1.00 96.94 85 THR A CA 1
ATOM 692 C C . THR A 1 85 ? 7.387 12.102 1.094 1.00 96.94 85 THR A C 1
ATOM 694 O O . THR A 1 85 ? 8.381 11.370 1.025 1.00 96.94 85 THR A O 1
ATOM 697 N N . GLU A 1 86 ? 7.476 13.406 1.329 1.00 96.94 86 GLU A N 1
ATOM 698 C CA . GLU A 1 86 ? 8.713 14.044 1.783 1.00 96.94 86 GLU A CA 1
ATOM 699 C C . GLU A 1 86 ? 9.106 13.529 3.178 1.00 96.94 86 GLU A C 1
ATOM 701 O O . GLU A 1 86 ? 8.251 13.285 4.035 1.00 96.94 86 GLU A O 1
ATOM 706 N N . VAL A 1 87 ? 10.408 13.327 3.394 1.00 97.56 87 VAL A N 1
ATOM 707 C CA . VAL A 1 87 ? 10.954 12.861 4.672 1.00 97.56 87 VAL A CA 1
ATOM 708 C C . VAL A 1 87 ? 11.683 14.013 5.347 1.00 97.56 87 VAL A C 1
ATOM 710 O O . VAL A 1 87 ? 12.682 14.495 4.815 1.00 97.56 87 VAL A O 1
ATOM 713 N N . THR A 1 88 ? 11.197 14.433 6.515 1.00 97.75 88 THR A N 1
ATOM 714 C CA . THR A 1 88 ? 11.816 15.489 7.331 1.00 97.75 88 THR A CA 1
ATOM 715 C C . THR A 1 88 ? 11.840 15.092 8.804 1.00 97.75 88 THR A C 1
ATOM 717 O O . THR A 1 88 ? 10.980 14.339 9.274 1.00 97.75 88 THR A O 1
ATOM 720 N N . GLU A 1 89 ? 12.807 15.623 9.552 1.00 96.62 89 GLU A N 1
ATOM 721 C CA . GLU A 1 89 ? 12.983 15.332 10.980 1.00 96.62 89 GLU A CA 1
ATOM 722 C C . GLU A 1 89 ? 11.746 15.707 11.812 1.00 96.62 89 GLU A C 1
ATOM 724 O O . GLU A 1 89 ? 11.336 14.962 12.704 1.00 96.62 89 GLU A O 1
ATOM 729 N N . GLU A 1 90 ? 11.095 16.828 11.489 1.00 96.75 90 GLU A N 1
ATOM 730 C CA . GLU A 1 90 ? 9.968 17.368 12.255 1.00 96.75 90 GLU A CA 1
ATOM 731 C C . GLU A 1 90 ? 8.647 16.632 12.002 1.00 96.75 90 GLU A C 1
ATOM 733 O O . GLU A 1 90 ? 7.760 16.636 12.865 1.00 96.75 90 GLU A O 1
ATOM 738 N N . VAL A 1 91 ? 8.492 16.029 10.817 1.00 97.44 91 VAL A N 1
ATOM 739 C CA . VAL A 1 91 ? 7.228 15.414 10.397 1.00 97.44 91 VAL A CA 1
ATOM 740 C C . VAL A 1 91 ? 7.242 13.910 10.637 1.00 97.44 91 VAL A C 1
ATOM 742 O O . VAL A 1 91 ? 6.311 13.384 11.250 1.00 97.44 91 VAL A O 1
ATOM 745 N N . ASN A 1 92 ? 8.261 13.208 10.144 1.00 98.00 92 ASN A N 1
ATOM 746 C CA . ASN A 1 92 ? 8.263 11.744 10.066 1.00 98.00 92 ASN A CA 1
ATOM 747 C C . ASN A 1 92 ? 9.660 11.102 10.212 1.00 98.00 92 ASN A C 1
ATOM 749 O O . ASN A 1 92 ? 9.804 9.899 9.976 1.00 98.00 92 ASN A O 1
ATOM 753 N N . GLY A 1 93 ? 10.665 11.874 10.641 1.00 97.81 93 GLY A N 1
ATOM 754 C CA . GLY A 1 93 ? 12.037 11.408 10.876 1.00 97.81 93 GLY A CA 1
ATOM 755 C C . GLY A 1 93 ? 12.220 10.564 12.141 1.00 97.81 93 GLY A C 1
ATOM 756 O O . GLY A 1 93 ? 13.161 9.784 12.228 1.00 97.81 93 GLY A O 1
ATOM 757 N N . SER A 1 94 ? 11.283 10.637 13.089 1.00 98.62 94 SER A N 1
ATOM 758 C CA . SER A 1 94 ? 11.257 9.790 14.289 1.00 98.62 94 SER A CA 1
ATOM 759 C C . SER A 1 94 ? 9.847 9.312 14.617 1.00 98.62 94 SER A C 1
ATOM 761 O O . SER A 1 94 ? 8.852 9.854 14.121 1.00 98.62 94 SER A O 1
ATOM 763 N N . MET A 1 95 ? 9.745 8.291 15.467 1.00 98.25 95 MET A N 1
ATOM 764 C CA . MET A 1 95 ? 8.474 7.765 15.962 1.00 98.25 95 MET A CA 1
ATOM 765 C C . MET A 1 95 ? 7.650 8.868 16.640 1.00 98.25 95 MET A C 1
ATOM 767 O O . MET A 1 95 ? 6.453 8.996 16.376 1.00 98.25 95 MET A O 1
ATOM 771 N N . ASP A 1 96 ? 8.279 9.668 17.504 1.00 98.44 96 ASP A N 1
ATOM 772 C CA . ASP A 1 96 ? 7.592 10.728 18.247 1.00 98.44 96 ASP A CA 1
ATOM 773 C C . ASP A 1 96 ? 7.123 11.850 17.310 1.00 98.44 96 ASP A C 1
ATOM 775 O O . ASP A 1 96 ? 5.970 12.283 17.412 1.00 98.44 96 ASP A O 1
ATOM 779 N N . ALA A 1 97 ? 7.965 12.261 16.352 1.00 98.56 97 ALA A N 1
ATOM 780 C CA . ALA A 1 97 ? 7.591 13.230 15.322 1.00 98.56 97 ALA A CA 1
ATOM 781 C C . ALA A 1 97 ? 6.399 12.729 14.496 1.00 98.56 97 ALA A C 1
ATOM 783 O O . ALA A 1 97 ? 5.397 13.433 14.378 1.00 98.56 97 ALA A O 1
ATOM 784 N N . LEU A 1 98 ? 6.451 11.482 14.018 1.00 98.75 98 LEU A N 1
ATOM 785 C CA . LEU A 1 98 ? 5.384 10.864 13.230 1.00 98.75 98 LEU A CA 1
ATOM 786 C C . LEU A 1 98 ? 4.047 10.833 13.982 1.00 98.75 98 LEU A C 1
ATOM 788 O O . LEU A 1 98 ? 3.018 11.263 13.454 1.00 98.75 98 LEU A O 1
ATOM 792 N N . LEU A 1 99 ? 4.043 10.340 15.224 1.00 98.62 99 LEU A N 1
ATOM 793 C CA . LEU A 1 99 ? 2.822 10.254 16.028 1.00 98.62 99 LEU A CA 1
ATOM 794 C C . LEU A 1 99 ? 2.273 11.645 16.378 1.00 98.62 99 LEU A C 1
ATOM 796 O O . LEU A 1 99 ? 1.056 11.838 16.410 1.00 98.62 99 LEU A O 1
ATOM 800 N N . ALA A 1 100 ? 3.146 12.627 16.615 1.00 98.56 100 ALA A N 1
ATOM 801 C CA . ALA A 1 100 ? 2.731 14.010 16.823 1.00 98.56 100 ALA A CA 1
ATOM 802 C C . ALA A 1 100 ? 2.141 14.628 15.542 1.00 98.56 100 ALA A C 1
ATOM 804 O O . ALA A 1 100 ? 1.113 15.300 15.610 1.00 98.56 100 ALA A O 1
ATOM 805 N N . SER A 1 101 ? 2.726 14.348 14.377 1.00 98.69 101 SER A N 1
ATOM 806 C CA . SER A 1 101 ? 2.247 14.807 13.068 1.00 98.69 101 SER A CA 1
ATOM 807 C C . SER A 1 101 ? 0.871 14.249 12.711 1.00 98.69 101 SER A C 1
ATOM 809 O O . SER A 1 101 ? 0.017 14.979 12.207 1.00 98.69 101 SER A O 1
ATOM 811 N N . ILE A 1 102 ? 0.603 12.983 13.047 1.00 98.69 102 ILE A N 1
ATOM 812 C CA . ILE A 1 102 ? -0.733 12.382 12.908 1.00 98.69 102 ILE A CA 1
ATOM 813 C C . ILE A 1 102 ? -1.758 13.145 13.755 1.00 98.69 102 ILE A C 1
ATOM 815 O O . ILE A 1 102 ? -2.819 13.512 13.249 1.00 98.69 102 ILE A O 1
ATOM 819 N N . LYS A 1 103 ? -1.428 13.454 15.015 1.00 98.38 103 LYS A N 1
ATOM 820 C CA . LYS A 1 103 ? -2.307 14.227 15.912 1.00 98.38 103 LYS A CA 1
ATOM 821 C C . LYS A 1 103 ? -2.539 15.658 15.429 1.00 98.38 103 LYS A C 1
ATOM 823 O O . LYS A 1 103 ? -3.638 16.178 15.591 1.00 98.38 103 LYS A O 1
ATOM 828 N N . ARG A 1 104 ? -1.527 16.287 14.826 1.00 98.19 104 ARG A N 1
ATOM 829 C CA . ARG A 1 104 ? -1.629 17.626 14.218 1.00 98.19 104 ARG A CA 1
ATOM 830 C C . ARG A 1 104 ? -2.283 17.627 12.835 1.00 98.19 104 ARG A C 1
ATOM 832 O O . ARG A 1 104 ? -2.468 18.697 12.267 1.00 98.19 104 ARG A O 1
ATOM 839 N N . ASN A 1 105 ? -2.659 16.460 12.307 1.00 98.06 105 ASN A N 1
ATOM 840 C CA . ASN A 1 105 ? -3.279 16.322 10.992 1.00 98.06 105 ASN A CA 1
ATOM 841 C C . ASN A 1 105 ? -2.379 16.827 9.839 1.00 98.06 105 ASN A C 1
ATOM 843 O O . ASN A 1 105 ? -2.877 17.374 8.854 1.00 98.06 105 ASN A O 1
ATOM 847 N N . GLU A 1 106 ? -1.057 16.647 9.966 1.00 97.81 106 GLU A N 1
ATOM 848 C CA . GLU A 1 106 ? -0.056 17.123 8.996 1.00 97.81 106 GLU A CA 1
ATOM 849 C C . GLU A 1 106 ? -0.298 16.559 7.599 1.00 97.81 106 GLU A C 1
ATOM 851 O O . GLU A 1 106 ? -0.599 15.375 7.459 1.00 97.81 106 GLU A O 1
ATOM 856 N N . LYS A 1 107 ? -0.122 17.373 6.552 1.00 96.31 107 LYS A N 1
ATOM 857 C CA . LYS A 1 107 ? -0.447 16.990 5.163 1.00 96.31 107 LYS A CA 1
ATOM 858 C C . LYS A 1 107 ? 0.380 15.809 4.662 1.00 96.31 107 LYS A C 1
ATOM 860 O O . LYS A 1 107 ? -0.187 14.888 4.082 1.00 96.31 107 LYS A O 1
ATOM 865 N N . GLU A 1 108 ? 1.670 15.780 4.981 1.00 96.81 108 GLU A N 1
ATOM 866 C CA . GLU A 1 108 ? 2.645 14.825 4.436 1.00 96.81 108 GLU A CA 1
ATOM 867 C C . GLU A 1 108 ? 2.655 13.458 5.145 1.00 96.81 108 GLU A C 1
ATOM 869 O O . GLU A 1 108 ? 3.684 12.820 5.341 1.00 96.81 108 GLU A O 1
ATOM 874 N N . ILE A 1 109 ? 1.462 13.001 5.527 1.00 98.38 109 ILE A N 1
ATOM 875 C CA . ILE A 1 109 ? 1.203 11.680 6.097 1.00 98.38 109 ILE A CA 1
ATOM 876 C C . ILE A 1 109 ? 0.186 10.981 5.195 1.00 98.38 109 ILE A C 1
ATOM 878 O O . ILE A 1 109 ? -0.992 11.350 5.188 1.00 98.38 109 ILE A O 1
ATOM 882 N N . SER A 1 110 ? 0.632 10.000 4.417 1.00 98.44 110 SER A N 1
ATOM 883 C CA . SER A 1 110 ? -0.218 9.319 3.441 1.00 98.44 110 SER A CA 1
ATOM 884 C C . SER A 1 110 ? -1.200 8.336 4.094 1.00 98.44 110 SER A C 1
ATOM 886 O O . SER A 1 110 ? -0.995 7.918 5.241 1.00 98.44 110 SER A O 1
ATOM 888 N N . PRO A 1 111 ? -2.260 7.916 3.377 1.00 98.75 111 PRO A N 1
ATOM 889 C CA . PRO A 1 111 ? -3.117 6.823 3.820 1.00 98.75 111 PRO A CA 1
ATOM 890 C C . PRO A 1 111 ? -2.328 5.544 4.141 1.00 98.75 111 PRO A C 1
ATOM 892 O O . PRO A 1 111 ? -2.544 4.968 5.209 1.00 98.75 111 PRO A O 1
ATOM 895 N N . SER A 1 112 ? -1.373 5.128 3.296 1.00 98.69 112 SER A N 1
ATOM 896 C CA . SER A 1 112 ? -0.546 3.941 3.582 1.00 98.69 112 SER A CA 1
ATOM 897 C C . SER A 1 112 ? 0.250 4.056 4.887 1.00 98.69 112 SER A C 1
ATOM 899 O O . SER A 1 112 ? 0.320 3.084 5.643 1.00 98.69 112 SER A O 1
ATOM 901 N N . THR A 1 113 ? 0.754 5.248 5.229 1.00 98.75 113 THR A N 1
ATOM 902 C CA . THR A 1 113 ? 1.402 5.501 6.526 1.00 98.75 113 THR A CA 1
ATOM 903 C C . THR A 1 113 ? 0.426 5.327 7.691 1.00 98.75 113 THR A C 1
ATOM 905 O O . THR A 1 113 ? 0.785 4.720 8.701 1.00 98.75 113 THR A O 1
ATOM 908 N N . LEU A 1 114 ? -0.824 5.788 7.564 1.00 98.81 114 LEU A N 1
ATOM 909 C CA . LEU A 1 114 ? -1.839 5.603 8.612 1.00 98.81 114 LEU A CA 1
ATOM 910 C C . LEU A 1 114 ? -2.192 4.121 8.815 1.00 98.81 114 LEU A C 1
ATOM 912 O O . LEU A 1 114 ? -2.301 3.677 9.959 1.00 98.81 114 LEU A O 1
ATOM 916 N N . PHE A 1 115 ? -2.303 3.337 7.737 1.00 98.75 115 PHE A N 1
ATOM 917 C CA . PHE A 1 115 ? -2.508 1.886 7.829 1.00 98.75 115 PHE A CA 1
ATOM 918 C C . PHE A 1 115 ? -1.318 1.167 8.477 1.00 98.75 115 PHE A C 1
ATOM 920 O O . PHE A 1 115 ? -1.525 0.289 9.321 1.00 98.75 115 PHE A O 1
ATOM 927 N N . ALA A 1 116 ? -0.084 1.546 8.129 1.00 98.56 116 ALA A N 1
ATOM 928 C CA . ALA A 1 116 ? 1.119 0.989 8.742 1.00 98.56 116 ALA A CA 1
ATOM 929 C C . ALA A 1 116 ? 1.160 1.285 10.250 1.00 98.56 116 ALA A C 1
ATOM 931 O O . ALA A 1 116 ? 1.318 0.367 11.055 1.00 98.56 116 ALA A O 1
ATOM 932 N N . VAL A 1 117 ? 0.931 2.543 10.647 1.00 98.44 117 VAL A N 1
ATOM 933 C CA . VAL A 1 117 ? 0.895 2.954 12.060 1.00 98.44 117 VAL A CA 1
ATOM 934 C C . VAL A 1 117 ? -0.211 2.227 12.823 1.00 98.44 117 VAL A C 1
ATOM 936 O O . VAL A 1 117 ? 0.063 1.668 13.883 1.00 98.44 117 VAL A O 1
ATOM 939 N N . ALA A 1 118 ? -1.433 2.163 12.285 1.00 97.94 118 ALA A N 1
ATOM 940 C CA . ALA A 1 118 ? -2.535 1.429 12.907 1.00 97.94 118 ALA A CA 1
ATOM 941 C C . ALA A 1 118 ? -2.182 -0.050 13.132 1.00 97.94 118 ALA A C 1
ATOM 943 O O . ALA A 1 118 ? -2.357 -0.571 14.233 1.00 97.94 118 ALA A O 1
ATOM 944 N N . SER A 1 119 ? -1.609 -0.700 12.117 1.00 97.50 119 SER A N 1
ATOM 945 C CA . SER A 1 119 ? -1.196 -2.106 12.181 1.00 97.50 119 SER A CA 1
ATOM 946 C C . SER A 1 119 ? -0.120 -2.343 13.243 1.00 97.50 119 SER A C 1
ATOM 948 O O . SER A 1 119 ? -0.223 -3.280 14.034 1.00 97.50 119 SER A O 1
ATOM 950 N N . ILE A 1 120 ? 0.890 -1.470 13.308 1.00 96.75 120 ILE A N 1
ATOM 951 C CA . ILE A 1 120 ? 1.974 -1.569 14.292 1.00 96.75 120 ILE A CA 1
ATOM 952 C C . ILE A 1 120 ? 1.461 -1.332 15.720 1.00 96.75 120 ILE A C 1
ATOM 954 O O . ILE A 1 120 ? 1.881 -2.022 16.651 1.00 96.75 120 ILE A O 1
ATOM 958 N N . LEU A 1 121 ? 0.551 -0.374 15.914 1.00 95.00 121 LEU A N 1
ATOM 959 C CA . LEU A 1 121 ? -0.029 -0.090 17.229 1.00 95.00 121 LEU A CA 1
ATOM 960 C C . LEU A 1 121 ? -0.899 -1.242 17.741 1.00 95.00 121 LEU A C 1
ATOM 962 O O . LEU A 1 121 ? -0.883 -1.521 18.941 1.00 95.00 121 LEU A O 1
ATOM 966 N N . GLU A 1 122 ? -1.609 -1.934 16.851 1.00 92.44 122 GLU A N 1
ATOM 967 C CA . GLU A 1 122 ? -2.359 -3.138 17.209 1.00 92.44 122 GLU A CA 1
ATOM 968 C C . GLU A 1 122 ? -1.443 -4.329 17.510 1.00 92.44 122 GLU A C 1
ATOM 970 O O . GLU A 1 122 ? -1.724 -5.091 18.432 1.00 92.44 122 GLU A O 1
ATOM 975 N N . GLY A 1 123 ? -0.293 -4.428 16.839 1.00 81.00 123 GLY A N 1
ATOM 976 C CA . GLY A 1 123 ? 0.670 -5.525 16.968 1.00 81.00 123 GLY A CA 1
ATOM 977 C C . GLY A 1 123 ? 1.273 -5.785 18.367 1.00 81.00 123 GLY A C 1
ATOM 978 O O . GLY A 1 123 ? 1.982 -6.774 18.554 1.00 81.00 123 GLY A O 1
ATOM 979 N N . GLN A 1 124 ? 1.030 -4.913 19.355 1.00 67.75 124 GLN A N 1
ATOM 980 C CA . GLN A 1 124 ? 1.568 -5.036 20.720 1.00 67.75 124 GLN A CA 1
ATOM 981 C C . GLN A 1 124 ? 0.496 -4.935 21.821 1.00 67.75 124 GLN A C 1
ATOM 983 O O . GLN A 1 124 ? 0.832 -4.689 22.983 1.00 67.75 124 GLN A O 1
ATOM 988 N N . GLN A 1 125 ? -0.792 -5.097 21.509 1.00 57.50 125 GLN A N 1
ATOM 989 C CA . GLN A 1 125 ? -1.799 -5.124 22.571 1.00 57.50 125 GLN A CA 1
ATOM 990 C C . GLN A 1 125 ? -1.733 -6.455 23.331 1.00 57.50 125 GLN A C 1
ATOM 992 O O . GLN A 1 125 ? -1.922 -7.523 22.747 1.00 57.50 125 GLN A O 1
ATOM 997 N N . ALA A 1 126 ? -1.448 -6.389 24.634 1.00 50.00 126 ALA A N 1
ATOM 998 C CA . ALA A 1 126 ? -1.616 -7.518 25.536 1.00 50.00 126 ALA A CA 1
ATOM 999 C C . ALA A 1 126 ? -3.117 -7.689 25.793 1.00 50.00 126 ALA A C 1
ATOM 1001 O O . ALA A 1 126 ? -3.725 -6.876 26.489 1.00 50.00 126 ALA A O 1
ATOM 1002 N N . ILE A 1 127 ? -3.724 -8.725 25.221 1.00 53.31 127 ILE A N 1
ATOM 1003 C CA . ILE A 1 127 ? -5.086 -9.098 25.593 1.00 53.31 127 ILE A CA 1
ATOM 1004 C C . ILE A 1 127 ? -4.975 -9.908 26.885 1.00 53.31 127 ILE A C 1
ATOM 1006 O O . ILE A 1 127 ? -4.402 -10.999 26.901 1.00 53.31 127 ILE A O 1
ATOM 1010 N N . THR A 1 128 ? -5.509 -9.373 27.984 1.00 47.00 128 THR A N 1
ATOM 1011 C CA . THR A 1 128 ? -5.708 -10.143 29.216 1.00 47.00 128 THR A CA 1
ATOM 1012 C C . THR A 1 128 ? -6.882 -11.092 28.996 1.00 47.00 128 THR A C 1
ATOM 1014 O O . THR A 1 128 ? -8.029 -10.752 29.272 1.00 47.00 128 THR A O 1
ATOM 1017 N N . THR A 1 129 ? -6.619 -12.283 28.465 1.00 45.53 129 THR A N 1
ATOM 1018 C CA . THR A 1 129 ? -7.609 -13.365 28.446 1.00 45.53 129 THR A CA 1
ATOM 1019 C C . THR A 1 129 ? -7.522 -14.142 29.755 1.00 45.53 129 THR A C 1
ATOM 1021 O O . THR A 1 129 ? -6.590 -14.921 29.964 1.00 45.53 129 THR A O 1
ATOM 1024 N N . THR A 1 130 ? -8.488 -13.945 30.652 1.00 45.41 130 THR A N 1
ATOM 1025 C CA . THR A 1 130 ? -8.645 -14.801 31.834 1.00 45.41 130 THR A CA 1
ATOM 1026 C C . THR A 1 130 ? -9.217 -16.140 31.380 1.00 45.41 130 THR A C 1
ATOM 1028 O O . THR A 1 130 ? -10.410 -16.247 31.108 1.00 45.41 130 THR A O 1
ATOM 1031 N N . THR A 1 131 ? -8.371 -17.164 31.271 1.00 45.44 131 THR A N 1
ATOM 1032 C CA . THR A 1 131 ? -8.840 -18.537 31.037 1.00 45.44 131 THR A CA 1
ATOM 1033 C C . THR A 1 131 ? -8.984 -19.215 32.393 1.00 45.44 131 THR A C 1
ATOM 1035 O O . THR A 1 131 ? -7.987 -19.502 33.055 1.00 45.44 131 THR A O 1
ATOM 1038 N N . THR A 1 132 ? -10.217 -19.425 32.850 1.00 42.47 132 THR A N 1
ATOM 1039 C CA . THR A 1 132 ? -10.488 -20.093 34.129 1.00 42.47 132 THR A CA 1
ATOM 1040 C C . THR A 1 132 ? -10.481 -21.607 33.918 1.00 42.47 132 THR A C 1
ATOM 1042 O O . THR A 1 132 ? -11.503 -22.199 33.585 1.00 42.47 132 THR A O 1
ATOM 1045 N N . THR A 1 133 ? -9.330 -22.252 34.105 1.00 50.53 133 THR A N 1
ATOM 1046 C CA . THR A 1 133 ? -9.251 -23.711 34.294 1.00 50.53 133 THR A CA 1
ATOM 1047 C C . THR A 1 133 ? -8.980 -24.017 35.762 1.00 50.53 133 THR A C 1
ATOM 1049 O O . THR A 1 133 ? -8.150 -23.372 36.397 1.00 50.53 133 THR A O 1
ATOM 1052 N N . SER A 1 134 ? -9.714 -24.986 36.306 1.00 53.75 134 SER A N 1
ATOM 1053 C CA . SER A 1 134 ? -10.051 -25.177 37.724 1.00 53.75 134 SER A CA 1
ATOM 1054 C C . SER A 1 134 ? -8.917 -25.427 38.733 1.00 53.75 134 SER A C 1
ATOM 1056 O O . SER A 1 134 ? -9.227 -25.811 39.852 1.00 53.75 134 SER A O 1
ATOM 1058 N N . THR A 1 135 ? -7.639 -25.190 38.428 1.00 49.69 135 THR A N 1
ATOM 1059 C CA . THR A 1 135 ? -6.561 -25.374 39.426 1.00 49.69 135 THR A CA 1
ATOM 1060 C C . THR A 1 135 ? -5.295 -24.525 39.240 1.00 49.69 135 THR A C 1
ATOM 1062 O O . THR A 1 135 ? -4.455 -24.547 40.133 1.00 49.69 135 THR A O 1
ATOM 1065 N N . THR A 1 136 ? -5.137 -23.732 38.172 1.00 49.81 136 THR A N 1
ATOM 1066 C CA . THR A 1 136 ? -3.979 -22.825 38.004 1.00 49.81 136 THR A CA 1
ATOM 1067 C C . THR A 1 136 ? -4.317 -21.640 37.091 1.00 49.81 136 THR A C 1
ATOM 1069 O O . THR A 1 136 ? -4.812 -21.823 35.981 1.00 49.81 136 THR A O 1
ATOM 1072 N N . SER A 1 137 ? -4.033 -20.409 37.535 1.00 44.38 137 SER A N 1
ATOM 1073 C CA . SER A 1 137 ? -4.128 -19.196 36.710 1.00 44.38 137 SER A CA 1
ATOM 1074 C C . SER A 1 137 ? -2.762 -18.874 36.093 1.00 44.38 137 SER A C 1
ATOM 1076 O O . SER A 1 137 ? -1.941 -18.211 36.726 1.00 44.38 137 SER A O 1
ATOM 1078 N N . ASN A 1 138 ? -2.505 -19.325 34.865 1.00 44.47 138 ASN A N 1
ATOM 1079 C CA . ASN A 1 138 ? -1.362 -18.840 34.087 1.00 44.47 138 ASN A CA 1
ATOM 1080 C C . ASN A 1 138 ? -1.818 -17.676 33.203 1.00 44.47 138 ASN A C 1
ATOM 1082 O O . ASN A 1 138 ? -2.517 -17.870 32.210 1.00 44.47 138 ASN A O 1
ATOM 1086 N N . THR A 1 139 ? -1.425 -16.457 33.563 1.00 45.06 139 THR A N 1
ATOM 1087 C CA . THR A 1 139 ? -1.593 -15.266 32.725 1.00 45.06 139 THR A CA 1
ATOM 1088 C C . THR A 1 139 ? -0.406 -15.152 31.773 1.00 45.06 139 THR A C 1
ATOM 1090 O O . THR A 1 139 ? 0.625 -14.567 32.097 1.00 45.06 139 THR A O 1
ATOM 1093 N N . HIS A 1 140 ? -0.536 -15.712 30.571 1.00 43.97 140 HIS A N 1
ATOM 1094 C CA . HIS A 1 140 ? 0.359 -15.359 29.472 1.00 43.97 140 HIS A CA 1
ATOM 1095 C C . HIS A 1 140 ? -0.284 -14.227 28.667 1.00 43.97 140 HIS A C 1
ATOM 1097 O O . HIS A 1 140 ? -1.421 -14.389 28.222 1.00 43.97 140 HIS A O 1
ATOM 1103 N N . PRO A 1 141 ? 0.390 -13.078 28.485 1.00 47.78 141 PRO A N 1
ATOM 1104 C CA . PRO A 1 141 ? -0.125 -12.035 27.613 1.00 47.78 141 PRO A CA 1
ATOM 1105 C C . PRO A 1 141 ? -0.271 -12.602 26.198 1.00 47.78 141 PRO A C 1
ATOM 1107 O O . PRO A 1 141 ? 0.712 -13.018 25.581 1.00 47.78 141 PRO A O 1
ATOM 1110 N N . VAL A 1 142 ? -1.500 -12.623 25.681 1.00 51.31 142 VAL A N 1
ATOM 1111 C CA . VAL A 1 142 ? -1.744 -12.913 24.269 1.00 51.31 142 VAL A CA 1
ATOM 1112 C C . VAL A 1 142 ? -1.473 -11.618 23.520 1.00 51.31 142 VAL A C 1
ATOM 1114 O O . VAL A 1 142 ? -2.276 -10.686 23.555 1.00 51.31 142 VAL A O 1
ATOM 1117 N N . PHE A 1 143 ? -0.302 -11.530 22.895 1.00 55.97 143 PHE A N 1
ATOM 1118 C CA . PHE A 1 143 ? 0.030 -10.398 22.040 1.00 55.97 143 PHE A CA 1
ATOM 1119 C C . PHE A 1 143 ? -0.722 -10.533 20.723 1.00 55.97 143 PHE A C 1
ATOM 1121 O O . PHE A 1 143 ? -0.639 -11.554 20.035 1.00 55.97 143 PHE A O 1
ATOM 1128 N N . LEU A 1 144 ? -1.472 -9.498 20.367 1.00 63.06 144 LEU A N 1
ATOM 1129 C CA . LEU A 1 144 ? -2.107 -9.409 19.065 1.00 63.06 144 LEU A CA 1
ATOM 1130 C C . LEU A 1 144 ? -1.007 -9.301 17.996 1.00 63.06 144 LEU A C 1
ATOM 1132 O O . LEU A 1 144 ? -0.415 -8.250 17.839 1.00 63.06 144 LEU A O 1
ATOM 1136 N N . GLN A 1 145 ? -0.687 -10.385 17.284 1.00 78.81 145 GLN A N 1
ATOM 1137 C CA . GLN A 1 145 ? 0.350 -10.351 16.247 1.00 78.81 145 GLN A CA 1
ATOM 1138 C C . GLN A 1 145 ? -0.245 -9.815 14.939 1.00 78.81 145 GLN A C 1
ATOM 1140 O O . GLN A 1 145 ? -0.955 -10.539 14.236 1.00 78.81 145 GLN A O 1
ATOM 1145 N N . VAL A 1 146 ? 0.047 -8.551 14.628 1.00 92.94 146 VAL A N 1
ATOM 1146 C CA . VAL A 1 146 ? -0.327 -7.894 13.367 1.00 92.94 146 VAL A CA 1
ATOM 1147 C C . VAL A 1 146 ? 0.939 -7.575 12.591 1.00 92.94 146 VAL A C 1
ATOM 1149 O O . VAL A 1 146 ? 1.830 -6.935 13.133 1.00 92.94 146 VAL A O 1
ATOM 1152 N N . THR A 1 147 ? 1.016 -8.004 11.335 1.00 95.25 147 THR A N 1
ATOM 1153 C CA . THR A 1 147 ? 2.113 -7.664 10.413 1.00 95.25 147 THR A CA 1
ATOM 1154 C C . THR A 1 147 ? 1.586 -6.740 9.326 1.00 95.25 147 THR A C 1
ATOM 1156 O O . THR A 1 147 ? 0.501 -6.994 8.806 1.00 95.25 147 THR A O 1
ATOM 1159 N N . TYR A 1 148 ? 2.353 -5.720 8.940 1.00 97.75 148 TYR A N 1
ATOM 1160 C CA . TYR A 1 148 ? 2.016 -4.868 7.796 1.00 97.75 148 TYR A CA 1
ATOM 1161 C C . TYR A 1 148 ? 2.948 -5.129 6.609 1.00 97.75 148 TYR A C 1
ATOM 1163 O O . TYR A 1 148 ? 4.166 -5.167 6.765 1.00 97.75 148 TYR A O 1
ATOM 1171 N N . ILE A 1 149 ? 2.388 -5.296 5.413 1.00 98.44 149 ILE A N 1
ATOM 1172 C CA . ILE A 1 149 ? 3.142 -5.517 4.177 1.00 98.44 149 ILE A CA 1
ATOM 1173 C C . ILE A 1 149 ? 2.764 -4.445 3.159 1.00 98.44 149 ILE A C 1
ATOM 1175 O O . ILE A 1 149 ? 1.590 -4.309 2.817 1.00 98.44 149 ILE A O 1
ATOM 1179 N N . ASN A 1 150 ? 3.751 -3.720 2.638 1.00 98.44 150 ASN A N 1
ATOM 1180 C CA . ASN A 1 150 ? 3.567 -2.784 1.540 1.00 98.44 150 ASN A CA 1
ATOM 1181 C C . ASN A 1 150 ? 3.822 -3.474 0.192 1.00 98.44 150 ASN A C 1
ATOM 1183 O O . ASN A 1 150 ? 4.959 -3.797 -0.146 1.00 98.44 150 ASN A O 1
ATOM 1187 N N . GLY A 1 151 ? 2.756 -3.719 -0.572 1.00 97.88 151 GLY A N 1
ATOM 1188 C CA . GLY A 1 151 ? 2.829 -4.314 -1.910 1.00 97.88 151 GLY A CA 1
ATOM 1189 C C . GLY A 1 151 ? 2.972 -3.300 -3.048 1.00 97.88 151 GLY A C 1
ATOM 1190 O O . GLY A 1 151 ? 2.992 -3.699 -4.211 1.00 97.88 151 GLY A O 1
ATOM 1191 N N . SER A 1 152 ? 3.054 -2.007 -2.732 1.00 96.94 152 SER A N 1
ATOM 1192 C CA . SER A 1 152 ? 3.151 -0.905 -3.693 1.00 96.94 152 SER A CA 1
ATOM 1193 C C . SER A 1 152 ? 4.472 -0.142 -3.500 1.00 96.94 152 SER A C 1
ATOM 1195 O O . SER A 1 152 ? 5.131 -0.330 -2.478 1.00 96.94 152 SER A O 1
ATOM 1197 N N . PRO A 1 153 ? 4.901 0.690 -4.466 1.00 96.75 153 PRO A N 1
ATOM 1198 C CA . PRO A 1 153 ? 6.257 1.232 -4.469 1.00 96.75 153 PRO A CA 1
ATOM 1199 C C . PRO A 1 153 ? 6.435 2.524 -3.664 1.00 96.75 153 PRO A C 1
ATOM 1201 O O . PRO A 1 153 ? 7.555 3.010 -3.571 1.00 96.75 153 PRO A O 1
ATOM 1204 N N . GLN A 1 154 ? 5.375 3.129 -3.115 1.00 98.06 154 GLN A N 1
ATOM 1205 C CA . GLN A 1 154 ? 5.530 4.342 -2.306 1.00 98.06 154 GLN A CA 1
ATOM 1206 C C . GLN A 1 154 ? 6.360 4.089 -1.038 1.00 98.06 154 GLN A C 1
ATOM 1208 O O . GLN A 1 154 ? 6.319 3.002 -0.465 1.00 98.06 154 GLN A O 1
ATOM 1213 N N . ASN A 1 155 ? 7.043 5.125 -0.551 1.00 98.00 155 ASN A N 1
ATOM 1214 C CA . ASN A 1 155 ? 7.913 5.086 0.626 1.00 98.00 155 ASN A CA 1
ATOM 1215 C C . ASN A 1 155 ? 7.147 5.110 1.965 1.00 98.00 155 ASN A C 1
ATOM 1217 O O . ASN A 1 155 ? 7.445 5.922 2.840 1.00 98.00 155 ASN A O 1
ATOM 1221 N N . THR A 1 156 ? 6.176 4.209 2.152 1.00 98.56 156 THR A N 1
ATOM 1222 C CA . THR A 1 156 ? 5.379 4.106 3.390 1.00 98.56 156 THR A CA 1
ATOM 1223 C C . THR A 1 156 ? 6.258 3.963 4.642 1.00 98.56 156 THR A C 1
ATOM 1225 O O . THR A 1 156 ? 5.930 4.493 5.704 1.00 98.56 156 THR A O 1
ATOM 1228 N N . PHE A 1 157 ? 7.392 3.265 4.535 1.00 98.38 157 PHE A N 1
ATOM 1229 C CA . PHE A 1 157 ? 8.316 3.012 5.644 1.00 98.38 157 PHE A CA 1
ATOM 1230 C C . PHE A 1 157 ? 9.320 4.150 5.862 1.00 98.38 157 PHE A C 1
ATOM 1232 O O . PHE A 1 157 ? 10.532 3.957 5.815 1.00 98.38 157 PHE A O 1
ATOM 1239 N N . VAL A 1 158 ? 8.804 5.349 6.136 1.00 98.56 158 VAL A N 1
ATOM 1240 C CA . VAL A 1 158 ? 9.604 6.489 6.615 1.00 98.56 158 VAL A CA 1
ATOM 1241 C C . VAL A 1 158 ? 10.303 6.161 7.949 1.00 98.56 158 VAL A C 1
ATOM 1243 O O . VAL A 1 158 ? 9.835 5.271 8.672 1.00 98.56 158 VAL A O 1
ATOM 1246 N N . PRO A 1 159 ? 11.389 6.867 8.327 1.00 98.69 159 PRO A N 1
ATOM 1247 C CA . PRO A 1 159 ? 12.165 6.554 9.532 1.00 98.69 159 PRO A CA 1
ATOM 1248 C C . PRO A 1 159 ? 11.318 6.396 10.801 1.00 98.69 159 PRO A C 1
ATOM 1250 O O . PRO A 1 159 ? 11.483 5.418 11.531 1.00 98.69 159 PRO A O 1
ATOM 1253 N N . GLY A 1 160 ? 10.324 7.267 11.010 1.00 98.62 160 GLY A N 1
ATOM 1254 C CA . GLY A 1 160 ? 9.420 7.168 12.154 1.00 98.62 160 GLY A CA 1
ATOM 1255 C C . GLY A 1 160 ? 8.536 5.917 12.170 1.00 98.62 160 GLY A C 1
ATOM 1256 O O . GLY A 1 160 ? 8.211 5.420 13.247 1.00 98.62 160 GLY A O 1
ATOM 1257 N N . VAL A 1 161 ? 8.178 5.357 11.006 1.00 98.56 161 VAL A N 1
ATOM 1258 C CA . VAL A 1 161 ? 7.437 4.083 10.919 1.00 98.56 161 VAL A CA 1
ATOM 1259 C C . VAL A 1 161 ? 8.353 2.911 11.265 1.00 98.56 161 VAL A C 1
ATOM 1261 O O . VAL A 1 161 ? 7.943 2.014 12.002 1.00 98.56 161 VAL A O 1
ATOM 1264 N N . ILE A 1 162 ? 9.594 2.927 10.770 1.00 98.62 162 ILE A N 1
ATOM 1265 C CA . ILE A 1 162 ? 10.593 1.892 11.071 1.00 98.62 162 ILE A CA 1
ATOM 1266 C C . ILE A 1 162 ? 10.900 1.881 12.571 1.00 98.62 162 ILE A C 1
ATOM 1268 O O . ILE A 1 162 ? 10.851 0.822 13.200 1.00 98.62 162 ILE A O 1
ATOM 1272 N N . GLU A 1 163 ? 11.154 3.051 13.161 1.00 98.50 163 GLU A N 1
ATOM 1273 C CA . GLU A 1 163 ? 11.410 3.186 14.596 1.00 98.50 163 GLU A CA 1
ATOM 1274 C C . GLU A 1 163 ? 10.203 2.714 15.424 1.00 98.50 163 GLU A C 1
ATOM 1276 O O . GLU A 1 163 ? 10.361 1.949 16.383 1.00 98.50 163 GLU A O 1
ATOM 1281 N N . LEU A 1 164 ? 8.982 3.092 15.020 1.00 97.81 164 LEU A N 1
ATOM 1282 C CA . LEU A 1 164 ? 7.754 2.620 15.660 1.00 97.81 164 LEU A CA 1
ATOM 1283 C C . LEU A 1 164 ? 7.663 1.085 15.626 1.00 97.81 164 LEU A C 1
ATOM 1285 O O . LEU A 1 164 ? 7.414 0.465 16.662 1.00 97.81 164 LEU A O 1
ATOM 1289 N N . ALA A 1 165 ? 7.897 0.463 14.466 1.00 96.56 165 ALA A N 1
ATOM 1290 C CA . ALA A 1 165 ? 7.859 -0.991 14.300 1.00 96.56 165 ALA A CA 1
ATOM 1291 C C . ALA A 1 165 ? 8.906 -1.700 15.171 1.00 96.56 165 ALA A C 1
ATOM 1293 O O . ALA A 1 165 ? 8.582 -2.679 15.849 1.00 96.56 165 ALA A O 1
ATOM 1294 N N . GLN A 1 166 ? 10.133 -1.173 15.226 1.00 96.00 166 GLN A N 1
ATOM 1295 C CA . GLN A 1 166 ? 11.207 -1.695 16.075 1.00 96.00 166 GLN A CA 1
ATOM 1296 C C . GLN A 1 166 ? 10.843 -1.619 17.561 1.00 96.00 166 GLN A C 1
ATOM 1298 O O . GLN A 1 166 ? 10.935 -2.624 18.273 1.00 96.00 166 GLN A O 1
ATOM 1303 N N . LYS A 1 167 ? 10.364 -0.458 18.028 1.00 94.81 167 LYS A N 1
ATOM 1304 C CA . LYS A 1 167 ? 9.971 -0.255 19.432 1.00 94.81 167 LYS A CA 1
ATOM 1305 C C . LYS A 1 167 ? 8.806 -1.157 19.835 1.00 94.81 167 LYS A C 1
ATOM 1307 O O . LYS A 1 167 ? 8.773 -1.663 20.958 1.00 94.81 167 LYS A O 1
ATOM 1312 N N . LYS A 1 168 ? 7.862 -1.375 18.916 1.00 92.75 168 LYS A N 1
ATOM 1313 C CA . LYS A 1 168 ? 6.687 -2.238 19.111 1.00 92.75 168 LYS A CA 1
ATOM 1314 C C . LYS A 1 168 ? 6.957 -3.719 18.847 1.00 92.75 168 LYS A C 1
ATOM 1316 O O . LYS A 1 168 ? 6.116 -4.539 19.201 1.00 92.75 168 LYS A O 1
ATOM 1321 N N . LYS A 1 169 ? 8.132 -4.068 18.309 1.00 92.44 169 LYS A N 1
ATOM 1322 C CA . LYS A 1 169 ? 8.527 -5.432 17.917 1.00 92.44 169 LYS A CA 1
ATOM 1323 C C . LYS A 1 169 ? 7.542 -6.067 16.929 1.00 92.44 169 LYS A C 1
ATOM 1325 O O . LYS A 1 169 ? 7.197 -7.241 17.048 1.00 92.44 169 LYS A O 1
ATOM 1330 N N . VAL A 1 170 ? 7.098 -5.273 15.959 1.00 93.69 170 VAL A N 1
ATOM 1331 C CA . VAL A 1 170 ? 6.149 -5.676 14.917 1.00 93.69 170 VAL A CA 1
ATOM 1332 C C . VAL A 1 170 ? 6.869 -5.812 13.582 1.00 93.69 170 VAL A C 1
ATOM 1334 O O . VAL A 1 170 ? 7.748 -5.016 13.257 1.00 93.69 170 VAL A O 1
ATOM 1337 N N . TYR A 1 171 ? 6.489 -6.818 12.796 1.00 95.31 171 TYR A N 1
ATOM 1338 C CA . TYR A 1 171 ? 7.023 -6.993 11.453 1.00 95.31 171 TYR A CA 1
ATOM 1339 C C . TYR A 1 171 ? 6.384 -6.017 10.465 1.00 95.31 171 TYR A C 1
ATOM 1341 O O . TYR A 1 171 ? 5.159 -5.895 10.378 1.00 95.31 171 TYR A O 1
ATOM 1349 N N . ILE A 1 172 ? 7.248 -5.388 9.676 1.00 97.81 172 ILE A N 1
ATOM 1350 C CA . ILE A 1 172 ? 6.904 -4.663 8.458 1.00 97.81 172 ILE A CA 1
ATOM 1351 C C . ILE A 1 172 ? 7.724 -5.235 7.297 1.00 97.81 172 ILE A C 1
ATOM 1353 O O . ILE A 1 172 ? 8.860 -5.664 7.508 1.00 97.81 172 ILE A O 1
ATOM 1357 N N . ALA A 1 173 ? 7.153 -5.292 6.095 1.00 98.06 173 ALA A N 1
ATOM 1358 C CA . ALA A 1 173 ? 7.845 -5.791 4.905 1.00 98.06 173 ALA A CA 1
ATOM 1359 C C . ALA A 1 173 ? 7.372 -5.085 3.627 1.00 98.06 173 ALA A C 1
ATOM 1361 O O . ALA A 1 173 ? 6.227 -4.652 3.548 1.00 98.06 173 ALA A O 1
ATOM 1362 N N . GLY A 1 174 ? 8.241 -5.004 2.623 1.00 96.69 174 GLY A N 1
ATOM 1363 C CA . GLY A 1 174 ? 8.021 -4.295 1.360 1.00 96.69 174 GLY A CA 1
ATOM 1364 C C . GLY A 1 174 ? 9.367 -3.915 0.730 1.00 96.69 174 GLY A C 1
ATOM 1365 O O . GLY A 1 174 ? 10.400 -4.431 1.159 1.00 96.69 174 GLY A O 1
ATOM 1366 N N . ASP A 1 175 ? 9.422 -3.054 -0.281 1.00 93.81 175 ASP A N 1
ATOM 1367 C CA . ASP A 1 175 ? 8.315 -2.395 -0.994 1.00 93.81 175 ASP A CA 1
ATOM 1368 C C . ASP A 1 175 ? 8.144 -2.986 -2.406 1.00 93.81 175 ASP A C 1
ATOM 1370 O O . ASP A 1 175 ? 9.103 -3.492 -2.989 1.00 93.81 175 ASP A O 1
ATOM 1374 N N . ASP A 1 176 ? 6.926 -2.878 -2.951 1.00 95.56 176 ASP A N 1
ATOM 1375 C CA . ASP A 1 176 ? 6.515 -3.299 -4.302 1.00 95.56 176 ASP A CA 1
ATOM 1376 C C . ASP A 1 176 ? 6.573 -4.809 -4.632 1.00 95.56 176 ASP A C 1
ATOM 1378 O O . ASP A 1 176 ? 7.511 -5.554 -4.332 1.00 95.56 176 ASP A O 1
ATOM 1382 N N . PHE A 1 177 ? 5.545 -5.298 -5.331 1.00 94.38 177 PHE A N 1
ATOM 1383 C CA . PHE A 1 177 ? 5.503 -6.692 -5.765 1.00 94.38 177 PHE A CA 1
ATOM 1384 C C . PHE A 1 177 ? 6.400 -6.967 -6.975 1.00 94.38 177 PHE A C 1
ATOM 1386 O O . PHE A 1 177 ? 6.096 -6.621 -8.118 1.00 94.38 177 PHE A O 1
ATOM 1393 N N . LYS A 1 178 ? 7.438 -7.774 -6.756 1.00 94.94 178 LYS A N 1
ATOM 1394 C CA . LYS A 1 178 ? 8.304 -8.307 -7.815 1.00 94.94 178 LYS A CA 1
ATOM 1395 C C . LYS A 1 178 ? 7.685 -9.529 -8.516 1.00 94.94 178 LYS A C 1
ATOM 1397 O O . LYS A 1 178 ? 8.046 -10.677 -8.249 1.00 94.94 178 LYS A O 1
ATOM 1402 N N . SER A 1 179 ? 6.743 -9.287 -9.428 1.00 90.62 179 SER A N 1
ATOM 1403 C CA . SER A 1 179 ? 5.912 -10.337 -10.049 1.00 90.62 179 SER A CA 1
ATOM 1404 C C . SER A 1 179 ? 6.418 -10.851 -11.407 1.00 90.62 179 SER A C 1
ATOM 1406 O O . SER A 1 179 ? 6.493 -12.064 -11.606 1.00 90.62 179 SER A O 1
ATOM 1408 N N . GLY A 1 180 ? 6.771 -9.948 -12.329 1.00 93.94 180 GLY A N 1
ATOM 1409 C CA . GLY A 1 180 ? 7.017 -10.264 -13.743 1.00 93.94 180 GLY A CA 1
ATOM 1410 C C . GLY A 1 180 ? 8.359 -9.757 -14.266 1.00 93.94 180 GLY A C 1
ATOM 1411 O O . GLY A 1 180 ? 9.387 -10.409 -14.079 1.00 93.94 180 GLY A O 1
ATOM 1412 N N . GLN A 1 181 ? 8.360 -8.597 -14.932 1.00 95.00 181 GLN A N 1
ATOM 1413 C CA . GLN A 1 181 ? 9.541 -8.067 -15.628 1.00 95.00 181 GLN A CA 1
ATOM 1414 C C . GLN A 1 181 ? 10.742 -7.877 -14.691 1.00 95.00 181 GLN A C 1
ATOM 1416 O O . GLN A 1 181 ? 11.809 -8.420 -14.966 1.00 95.00 181 GLN A O 1
ATOM 1421 N N . THR A 1 182 ? 10.580 -7.196 -13.553 1.00 91.94 182 THR A N 1
ATOM 1422 C CA . THR A 1 182 ? 11.665 -6.997 -12.571 1.00 91.94 182 THR A CA 1
ATOM 1423 C C . THR A 1 182 ? 12.139 -8.315 -11.950 1.00 91.94 182 THR A C 1
ATOM 1425 O O . THR A 1 182 ? 13.324 -8.475 -11.646 1.00 91.94 182 THR A O 1
ATOM 1428 N N . LYS A 1 183 ? 11.253 -9.319 -11.829 1.00 95.69 183 LYS A N 1
ATOM 1429 C CA . LYS A 1 183 ? 11.640 -10.673 -11.403 1.00 95.69 183 LYS A CA 1
ATOM 1430 C C . LYS A 1 183 ? 12.620 -11.291 -12.394 1.00 95.69 183 LYS A C 1
ATOM 1432 O O . LYS A 1 183 ? 13.718 -11.672 -11.988 1.00 95.69 183 LYS A O 1
ATOM 1437 N N . LEU A 1 184 ? 12.267 -11.308 -13.678 1.00 96.62 184 LEU A N 1
ATOM 1438 C CA . LEU A 1 184 ? 13.143 -11.810 -14.735 1.00 96.62 184 LEU A CA 1
ATOM 1439 C C . LEU A 1 184 ? 14.437 -10.991 -14.842 1.00 96.62 184 LEU A C 1
ATOM 1441 O O . LEU A 1 184 ? 15.515 -11.576 -14.885 1.00 96.62 184 LEU A O 1
ATOM 1445 N N . LYS A 1 185 ? 14.337 -9.655 -14.819 1.00 96.00 185 LYS A N 1
ATOM 1446 C CA . LYS A 1 185 ? 15.475 -8.724 -14.897 1.00 96.00 185 LYS A CA 1
ATOM 1447 C C . LYS A 1 185 ? 16.519 -9.043 -13.830 1.00 96.00 185 LYS A C 1
ATOM 1449 O O . LYS A 1 185 ? 17.693 -9.173 -14.150 1.00 96.00 185 LYS A O 1
ATOM 1454 N N . SER A 1 186 ? 16.083 -9.232 -12.584 1.00 95.44 186 SER A N 1
ATOM 1455 C CA . SER A 1 186 ? 16.999 -9.514 -11.477 1.00 95.44 186 SER A CA 1
ATOM 1456 C C . SER A 1 186 ? 17.768 -10.826 -11.640 1.00 95.44 186 SER A C 1
ATOM 1458 O O . SER A 1 186 ? 18.961 -10.853 -11.379 1.00 95.44 186 SER A O 1
ATOM 1460 N N . VAL A 1 187 ? 17.111 -11.887 -12.124 1.00 97.62 187 VAL A N 1
ATOM 1461 C CA . VAL A 1 187 ? 17.756 -13.186 -12.369 1.00 97.62 187 VAL A CA 1
ATOM 1462 C C . VAL A 1 187 ? 18.696 -13.098 -13.571 1.00 97.62 187 VAL A C 1
ATOM 1464 O O . VAL A 1 187 ? 19.811 -13.605 -13.531 1.00 97.62 187 VAL A O 1
ATOM 1467 N N . LEU A 1 188 ? 18.254 -12.438 -14.644 1.00 97.62 188 LEU A N 1
ATOM 1468 C CA . LEU A 1 188 ? 19.018 -12.334 -15.882 1.00 97.62 188 LEU A CA 1
ATOM 1469 C C . LEU A 1 188 ? 20.294 -11.506 -15.701 1.00 97.62 188 LEU A C 1
ATOM 1471 O O . LEU A 1 188 ? 21.353 -11.908 -16.175 1.00 97.62 188 LEU A O 1
ATOM 1475 N N . VAL A 1 189 ? 20.204 -10.353 -15.034 1.00 97.62 189 VAL A N 1
ATOM 1476 C CA . VAL A 1 189 ? 21.365 -9.479 -14.814 1.00 97.62 189 VAL A CA 1
ATOM 1477 C C . VAL A 1 189 ? 22.373 -10.141 -13.883 1.00 97.62 189 VAL A C 1
ATOM 1479 O O . VAL A 1 189 ? 23.565 -10.087 -14.177 1.00 97.62 189 VAL A O 1
ATOM 1482 N N . ASP A 1 190 ? 21.904 -10.803 -12.823 1.00 98.19 190 ASP A N 1
ATOM 1483 C CA . ASP A 1 190 ? 22.762 -11.571 -11.917 1.00 98.19 190 ASP A CA 1
ATOM 1484 C C . ASP A 1 190 ? 23.541 -12.648 -12.686 1.00 98.19 190 ASP A C 1
ATOM 1486 O O . ASP A 1 190 ? 24.771 -12.634 -12.699 1.00 98.19 190 ASP A O 1
ATOM 1490 N N . PHE A 1 191 ? 22.839 -13.475 -13.471 1.00 98.44 191 PHE A N 1
ATOM 1491 C CA . PHE A 1 191 ? 23.460 -14.488 -14.325 1.00 98.44 191 PHE A CA 1
ATOM 1492 C C . PHE A 1 191 ? 24.513 -13.911 -15.284 1.00 98.44 191 PHE A C 1
ATOM 1494 O O . PHE A 1 191 ? 25.625 -14.436 -15.364 1.00 98.44 191 PHE A O 1
ATOM 1501 N N . LEU A 1 192 ? 24.184 -12.840 -16.018 1.00 98.38 192 LEU A N 1
ATOM 1502 C CA . LEU A 1 192 ? 25.103 -12.242 -16.993 1.00 98.38 192 LEU A CA 1
ATOM 1503 C C . LEU A 1 192 ? 26.389 -11.750 -16.320 1.00 98.38 192 LEU A C 1
ATOM 1505 O O . LEU A 1 192 ? 27.482 -12.033 -16.813 1.00 98.38 192 LEU A O 1
ATOM 1509 N N . VAL A 1 193 ? 26.265 -11.063 -15.182 1.00 98.19 193 VAL A N 1
ATOM 1510 C CA . VAL A 1 193 ? 27.419 -10.563 -14.424 1.00 98.19 193 VAL A CA 1
ATOM 1511 C C . VAL A 1 193 ? 28.245 -11.721 -13.863 1.00 98.19 193 VAL A C 1
ATOM 1513 O O . VAL A 1 193 ? 29.469 -11.709 -14.004 1.00 98.19 193 VAL A O 1
ATOM 1516 N N . SER A 1 194 ? 27.605 -12.750 -13.298 1.00 98.44 194 SER A N 1
ATOM 1517 C CA . SER A 1 194 ? 28.298 -13.953 -12.814 1.00 98.44 194 SER A CA 1
ATOM 1518 C C . SER A 1 194 ? 29.023 -14.713 -13.928 1.00 98.44 194 SER A C 1
ATOM 1520 O O . SER A 1 194 ? 30.070 -15.306 -13.683 1.00 98.44 194 SER A O 1
ATOM 1522 N N . ALA A 1 195 ? 28.516 -14.658 -15.161 1.00 98.44 195 ALA A N 1
ATOM 1523 C CA . ALA A 1 195 ? 29.161 -15.235 -16.339 1.00 98.44 195 ALA A CA 1
ATOM 1524 C C . ALA A 1 195 ? 30.305 -14.366 -16.910 1.00 98.44 195 ALA A C 1
ATOM 1526 O O . ALA A 1 195 ? 30.850 -14.683 -17.967 1.00 98.44 195 ALA A O 1
ATOM 1527 N N . GLY A 1 196 ? 30.668 -13.258 -16.252 1.00 98.31 196 GLY A N 1
ATOM 1528 C CA . GLY A 1 196 ? 31.711 -12.337 -16.715 1.00 98.31 196 GLY A CA 1
ATOM 1529 C C . GLY A 1 196 ? 31.278 -11.430 -17.873 1.00 98.31 196 GLY A C 1
ATOM 1530 O O . GLY A 1 196 ? 32.111 -10.744 -18.469 1.00 98.31 196 GLY A O 1
ATOM 1531 N N . ILE A 1 197 ? 29.983 -11.396 -18.199 1.00 98.44 197 ILE A N 1
ATOM 1532 C CA . ILE A 1 197 ? 29.419 -10.517 -19.224 1.00 98.44 197 ILE A CA 1
ATOM 1533 C C . ILE A 1 197 ? 29.041 -9.194 -18.559 1.00 98.44 197 ILE A C 1
ATOM 1535 O O . ILE A 1 197 ? 28.412 -9.166 -17.507 1.00 98.44 197 ILE A O 1
ATOM 1539 N N . LYS A 1 198 ? 29.400 -8.069 -19.186 1.00 98.00 198 LYS A N 1
ATOM 1540 C CA . LYS A 1 198 ? 29.076 -6.723 -18.690 1.00 98.00 198 LYS A CA 1
ATOM 1541 C C . LYS A 1 198 ? 27.894 -6.126 -19.464 1.00 98.00 198 LYS A C 1
ATOM 1543 O O . LYS A 1 198 ? 28.118 -5.631 -20.574 1.00 98.00 198 LYS A O 1
ATOM 1548 N N . PRO A 1 199 ? 26.665 -6.098 -18.906 1.00 96.81 199 PRO A N 1
ATOM 1549 C CA . PRO A 1 199 ? 25.552 -5.377 -19.515 1.00 96.81 199 PRO A CA 1
ATOM 1550 C C . PRO A 1 199 ? 25.908 -3.897 -19.700 1.00 96.81 199 PRO A C 1
ATOM 1552 O O . PRO A 1 199 ? 26.429 -3.251 -18.790 1.00 96.81 199 PRO A O 1
ATOM 1555 N N . ARG A 1 200 ? 25.662 -3.360 -20.898 1.00 97.75 200 ARG A N 1
ATOM 1556 C CA . ARG A 1 200 ? 25.942 -1.950 -21.229 1.00 97.75 200 ARG A CA 1
ATOM 1557 C 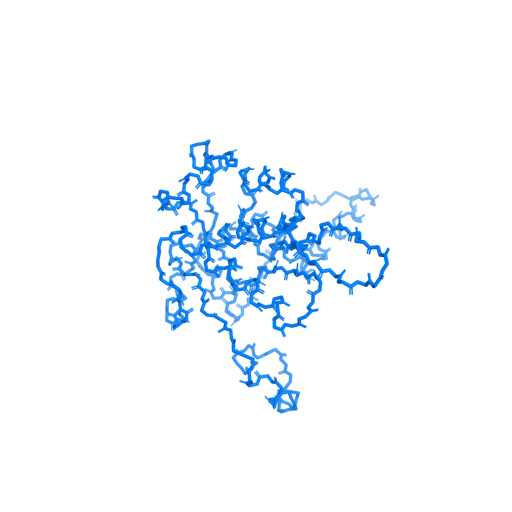C . ARG A 1 200 ? 24.687 -1.092 -21.336 1.00 97.75 200 ARG A C 1
ATOM 1559 O O . ARG A 1 200 ? 24.782 0.116 -21.169 1.00 97.75 200 ARG A O 1
ATOM 1566 N N . SER A 1 201 ? 23.541 -1.703 -21.617 1.00 96.94 201 SER A N 1
ATOM 1567 C CA . SER A 1 201 ? 22.253 -1.027 -21.720 1.00 96.94 201 SER A CA 1
ATOM 1568 C C . SER A 1 201 ? 21.135 -1.988 -21.332 1.00 96.94 201 SER A C 1
ATOM 1570 O O . SER A 1 201 ? 21.171 -3.162 -21.703 1.00 96.94 201 SER A O 1
ATOM 1572 N N . LEU A 1 202 ? 20.165 -1.484 -20.571 1.00 95.12 202 LEU A N 1
ATOM 1573 C CA . LEU A 1 202 ? 18.943 -2.178 -20.183 1.00 95.12 202 LEU A CA 1
ATOM 1574 C C . LEU A 1 202 ? 17.792 -1.195 -20.377 1.00 95.12 202 LEU A C 1
ATOM 1576 O O . LEU A 1 202 ? 17.685 -0.212 -19.651 1.00 95.12 202 LEU A O 1
ATOM 1580 N N . VAL A 1 203 ? 16.944 -1.457 -21.367 1.00 96.31 203 VAL A N 1
ATOM 1581 C CA . VAL A 1 203 ? 15.778 -0.625 -21.674 1.00 96.31 203 VAL A CA 1
ATOM 1582 C C . VAL A 1 203 ? 14.533 -1.459 -21.410 1.00 96.31 203 VAL A C 1
ATOM 1584 O O . VAL A 1 203 ? 14.404 -2.562 -21.936 1.00 96.31 203 VAL A O 1
ATOM 1587 N N . SER A 1 204 ? 13.650 -0.969 -20.542 1.00 94.31 204 SER A N 1
ATOM 1588 C CA . SER A 1 204 ? 12.458 -1.689 -20.088 1.00 94.31 204 SER A CA 1
ATOM 1589 C C . SER A 1 204 ? 11.219 -0.842 -20.356 1.00 94.31 204 SER A C 1
ATOM 1591 O O . SER A 1 204 ? 11.113 0.268 -19.848 1.00 94.31 204 SER A O 1
ATOM 1593 N N . TYR A 1 205 ? 10.299 -1.362 -21.168 1.00 94.38 205 TYR A N 1
ATOM 1594 C CA . TYR A 1 205 ? 9.024 -0.715 -21.478 1.00 94.38 205 TYR A CA 1
ATOM 1595 C C . TYR A 1 205 ? 7.875 -1.567 -20.950 1.00 94.38 205 TYR A C 1
ATOM 1597 O O . TYR A 1 205 ? 7.885 -2.788 -21.118 1.00 94.38 205 TYR A O 1
ATOM 1605 N N . ASN A 1 206 ? 6.873 -0.917 -20.360 1.00 92.19 206 ASN A N 1
ATOM 1606 C CA . ASN A 1 206 ? 5.667 -1.553 -19.836 1.00 92.19 206 ASN A CA 1
ATOM 1607 C C . ASN A 1 206 ? 4.428 -0.772 -20.295 1.00 92.19 206 ASN A C 1
ATOM 1609 O O . ASN A 1 206 ? 4.429 0.457 -20.305 1.00 92.19 206 ASN A O 1
ATOM 1613 N N . HIS A 1 207 ? 3.367 -1.484 -20.678 1.00 93.62 207 HIS A N 1
ATOM 1614 C CA . HIS A 1 207 ? 2.051 -0.911 -20.959 1.00 93.62 207 HIS A CA 1
ATOM 1615 C C . HIS A 1 207 ? 0.966 -1.850 -20.427 1.00 93.62 207 HIS A C 1
ATOM 1617 O O . HIS A 1 207 ? 1.045 -3.066 -20.590 1.00 93.62 207 HIS A O 1
ATOM 1623 N N . LEU A 1 208 ? -0.050 -1.289 -19.776 1.00 94.31 208 LEU A N 1
ATOM 1624 C CA . LEU A 1 208 ? -1.147 -2.041 -19.177 1.00 94.31 208 LEU A CA 1
ATOM 1625 C C . LEU A 1 208 ? -2.434 -1.208 -19.185 1.00 94.31 208 LEU A C 1
ATOM 1627 O O . LEU A 1 208 ? -2.408 -0.004 -18.954 1.00 94.31 208 LEU A O 1
ATOM 1631 N N . GLY A 1 209 ? -3.566 -1.858 -19.469 1.00 95.50 209 GLY A N 1
ATOM 1632 C CA . GLY A 1 209 ? -4.874 -1.204 -19.642 1.00 95.50 209 GLY A CA 1
ATOM 1633 C C . GLY A 1 209 ? -5.826 -1.331 -18.448 1.00 95.50 209 GLY A C 1
ATOM 1634 O O . GLY A 1 209 ? -7.021 -1.073 -18.581 1.00 95.50 209 GLY A O 1
ATOM 1635 N N . ASN A 1 210 ? -5.336 -1.796 -17.298 1.00 96.12 210 ASN A N 1
ATOM 1636 C CA . ASN A 1 210 ? -6.130 -1.947 -16.078 1.00 96.12 210 ASN A CA 1
ATOM 1637 C C . ASN A 1 210 ? -6.093 -0.658 -15.223 1.00 96.12 210 ASN A C 1
ATOM 1639 O O . ASN A 1 210 ? -5.537 0.367 -15.615 1.00 96.12 210 ASN A O 1
ATOM 1643 N N . ASN A 1 211 ? -6.707 -0.695 -14.034 1.00 96.25 211 ASN A N 1
ATOM 1644 C CA . ASN A 1 211 ? -6.736 0.478 -13.153 1.00 96.25 211 ASN A CA 1
ATOM 1645 C C . ASN A 1 211 ? -5.357 0.866 -12.603 1.00 96.25 211 ASN A C 1
ATOM 1647 O O . ASN A 1 211 ? -5.167 2.026 -12.259 1.00 96.25 211 ASN A O 1
ATOM 1651 N N . ASP A 1 212 ? -4.432 -0.089 -12.509 1.00 93.75 212 ASP A N 1
ATOM 1652 C CA . ASP A 1 212 ? -3.059 0.172 -12.080 1.00 93.75 212 ASP A CA 1
ATOM 1653 C C . ASP A 1 212 ? -2.350 1.063 -13.109 1.00 93.75 212 ASP A C 1
ATOM 1655 O O . ASP A 1 212 ? -1.962 2.183 -12.786 1.00 93.75 212 ASP A O 1
ATOM 1659 N N . GLY A 1 213 ? -2.372 0.681 -14.393 1.00 92.25 213 GLY A N 1
ATOM 1660 C CA . GLY A 1 213 ? -1.890 1.544 -15.481 1.00 92.25 213 GLY A CA 1
ATOM 1661 C C . GLY A 1 213 ? -2.596 2.898 -15.539 1.00 92.25 213 GLY A C 1
ATOM 1662 O O . GLY A 1 213 ? -1.948 3.931 -15.683 1.00 92.25 213 GLY A O 1
ATOM 1663 N N . LYS A 1 214 ? -3.925 2.928 -15.345 1.00 93.88 214 LYS A N 1
ATOM 1664 C CA . LYS A 1 214 ? -4.681 4.192 -15.292 1.00 93.88 214 LYS A CA 1
ATOM 1665 C C . LYS A 1 214 ? -4.187 5.115 -14.169 1.00 93.88 214 LYS A C 1
ATOM 1667 O O . LYS A 1 214 ? -4.120 6.325 -14.382 1.00 93.88 214 LYS A O 1
ATOM 1672 N N . ASN A 1 215 ? -3.864 4.573 -12.994 1.00 94.31 215 ASN A N 1
ATOM 1673 C CA . ASN A 1 215 ? -3.302 5.337 -11.880 1.00 94.31 215 ASN A CA 1
ATOM 1674 C C . ASN A 1 215 ? -1.885 5.824 -12.213 1.00 94.31 215 ASN A C 1
ATOM 1676 O O . ASN A 1 215 ? -1.598 7.008 -12.087 1.00 94.31 215 ASN A O 1
ATOM 1680 N N . LEU A 1 216 ? -1.037 4.934 -12.730 1.00 92.56 216 LEU A N 1
ATOM 1681 C CA . LEU A 1 216 ? 0.355 5.223 -13.081 1.00 92.56 216 LEU A CA 1
ATOM 1682 C C . LEU A 1 216 ? 0.519 6.185 -14.270 1.00 92.56 216 LEU A C 1
ATOM 1684 O O . LEU A 1 216 ? 1.623 6.653 -14.509 1.00 92.56 216 LEU A O 1
ATOM 1688 N N . ASN A 1 217 ? -0.553 6.557 -14.974 1.00 87.75 217 ASN A N 1
ATOM 1689 C CA . ASN A 1 217 ? -0.503 7.630 -15.972 1.00 87.75 217 ASN A CA 1
ATOM 1690 C C . ASN A 1 217 ? -0.207 9.016 -15.363 1.00 87.75 217 ASN A C 1
AT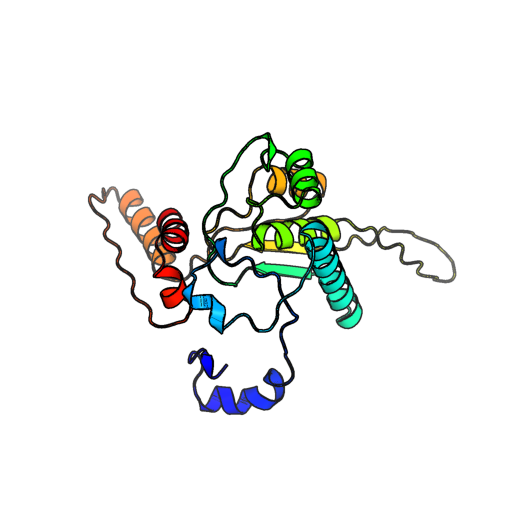OM 1692 O O . ASN A 1 217 ? 0.157 9.933 -16.099 1.00 87.75 217 ASN A O 1
ATOM 1696 N N . ALA A 1 218 ? -0.382 9.206 -14.048 1.00 90.56 218 ALA A N 1
ATOM 1697 C CA . ALA A 1 218 ? -0.001 10.451 -13.386 1.00 90.56 218 ALA A CA 1
ATOM 1698 C C . ALA A 1 218 ? 1.510 10.458 -13.043 1.00 90.56 218 ALA A C 1
ATOM 1700 O O . ALA A 1 218 ? 1.995 9.501 -12.432 1.00 90.56 218 ALA A O 1
ATOM 1701 N N . PRO A 1 219 ? 2.261 11.539 -13.351 1.00 91.19 219 PRO A N 1
ATOM 1702 C CA . PRO A 1 219 ? 3.719 11.571 -13.173 1.00 91.19 219 PRO A CA 1
ATOM 1703 C C . PRO A 1 219 ? 4.206 11.281 -11.748 1.00 91.19 219 PRO A C 1
ATOM 1705 O O . PRO A 1 219 ? 5.196 10.579 -11.564 1.00 91.19 219 PRO A O 1
ATOM 1708 N N . GLN A 1 220 ? 3.511 11.790 -10.727 1.00 87.44 220 GLN A N 1
ATOM 1709 C CA . GLN A 1 220 ? 3.926 11.620 -9.330 1.00 87.44 220 GLN A CA 1
ATOM 1710 C C . GLN A 1 220 ? 3.793 10.170 -8.847 1.00 87.44 220 GLN A C 1
ATOM 1712 O O . GLN A 1 220 ? 4.669 9.683 -8.140 1.00 87.44 220 GLN A O 1
ATOM 1717 N N . THR A 1 221 ? 2.738 9.464 -9.261 1.00 85.62 221 THR A N 1
ATOM 1718 C CA . THR A 1 221 ? 2.554 8.038 -8.952 1.00 85.62 221 THR A CA 1
ATOM 1719 C C . THR A 1 221 ? 3.436 7.147 -9.828 1.00 85.62 221 THR A C 1
ATOM 1721 O O . THR A 1 221 ? 3.890 6.100 -9.373 1.00 85.62 221 THR A O 1
ATOM 1724 N N . PHE A 1 222 ? 3.724 7.560 -11.071 1.00 89.50 222 PHE A N 1
ATOM 1725 C CA . PHE A 1 222 ? 4.693 6.873 -11.931 1.00 89.50 222 PHE A CA 1
ATOM 1726 C C . PHE A 1 222 ? 6.096 6.909 -11.328 1.00 89.50 222 PHE A C 1
ATOM 1728 O O . PHE A 1 222 ? 6.769 5.883 -11.289 1.00 89.50 222 PHE A O 1
ATOM 1735 N N . ARG A 1 223 ? 6.512 8.068 -10.798 1.00 89.44 223 ARG A N 1
ATOM 1736 C CA . ARG A 1 223 ? 7.839 8.253 -10.202 1.00 89.44 223 ARG A CA 1
ATOM 1737 C C . ARG A 1 223 ? 8.128 7.244 -9.091 1.00 89.44 223 ARG A C 1
ATOM 1739 O O . ARG A 1 223 ? 9.252 6.771 -8.983 1.00 89.44 223 ARG A O 1
ATOM 1746 N N . SER A 1 224 ? 7.123 6.890 -8.295 1.00 86.69 224 SER A N 1
ATOM 1747 C CA . SER A 1 224 ? 7.254 5.858 -7.265 1.00 86.69 224 SER A CA 1
ATOM 1748 C C . SER A 1 224 ? 7.588 4.495 -7.869 1.00 86.69 224 SER A C 1
ATOM 1750 O O . SER A 1 224 ? 8.538 3.852 -7.437 1.00 86.69 224 SER A O 1
ATOM 1752 N N . LYS A 1 225 ? 6.874 4.091 -8.926 1.00 86.50 225 LYS A N 1
ATOM 1753 C CA . LYS A 1 225 ? 7.113 2.820 -9.625 1.00 86.50 225 LYS A CA 1
ATOM 1754 C C . LYS A 1 225 ? 8.459 2.796 -10.353 1.00 86.50 225 LYS A C 1
ATOM 1756 O O . LYS A 1 225 ? 9.170 1.799 -10.292 1.00 86.50 225 LYS A O 1
ATOM 1761 N N . GLU A 1 226 ? 8.830 3.908 -10.981 1.00 86.88 226 GLU A N 1
ATOM 1762 C CA . GLU A 1 226 ? 10.102 4.063 -11.693 1.00 86.88 226 GLU A CA 1
ATOM 1763 C C . GLU A 1 226 ? 11.316 3.829 -10.781 1.00 86.88 226 GLU A C 1
ATOM 1765 O O . GLU A 1 226 ? 12.301 3.241 -11.213 1.00 86.88 226 GLU A O 1
ATOM 1770 N N . VAL A 1 227 ? 11.251 4.255 -9.515 1.00 86.31 227 VAL A N 1
ATOM 1771 C CA . VAL A 1 227 ? 12.347 4.063 -8.549 1.00 86.31 227 VAL A CA 1
ATOM 1772 C C . VAL A 1 227 ? 12.504 2.594 -8.131 1.00 86.31 227 VAL A C 1
ATOM 1774 O O . VAL A 1 227 ? 13.618 2.172 -7.825 1.00 86.31 227 VAL A O 1
ATOM 1777 N N . SER A 1 228 ? 11.418 1.815 -8.117 1.00 78.88 228 SER A N 1
ATOM 1778 C CA . SER A 1 228 ? 11.429 0.407 -7.686 1.00 78.88 228 SER A CA 1
ATOM 1779 C C . SER A 1 228 ? 11.781 -0.615 -8.782 1.00 78.88 228 SER A C 1
ATOM 1781 O O . SER A 1 228 ? 12.138 -1.748 -8.450 1.00 78.88 228 SER A O 1
ATOM 1783 N N . GLU A 1 229 ? 11.638 -0.265 -10.069 1.00 80.00 229 GLU A N 1
ATOM 1784 C CA . GLU A 1 229 ? 11.681 -1.221 -11.200 1.00 80.00 229 GLU A CA 1
ATOM 1785 C C . GLU A 1 229 ? 13.063 -1.576 -11.770 1.00 80.00 229 GLU A C 1
ATOM 1787 O O . GLU A 1 229 ? 13.960 -0.722 -11.908 1.00 80.00 229 GLU A O 1
#

Foldseek 3Di:
DVQFPPDDPVVCVVCVVVCVPDDDAAADDDCQFFPVVCVVVRPRHDDDALVVRLVVLLVVLVVVCVVVVDLAAEAEDPDAQTFAFDADPQCAQALVSVVVNSVVSPPRQDRLLSNLLSQLVLQADFDQDADDDPPDTDGDGSGHQYEYEAQHQYPSPHNSSVNSCVVSVHHYYDDHDPDPDNVCVVVVCVVCVVVVHDDDDDDDDDDDDHVNNVGCVDPRSVVSVVVVD